Protein AF-X1I0I7-F1 (afdb_monomer)

Mean predicted aligned error: 10.51 Å

Radius of gyration: 26.44 Å; Cα contacts (8 Å, |Δi|>4): 156; chains: 1; bounding box: 72×53×66 Å

InterPro domains:
  IPR000109 Proton-dependent oligopeptide transporter family [PF00854] (203-259)
  IPR036259 MFS transporter superfamily [G3DSA:1.20.1250.20] (90-194)
  IPR036259 MFS transporter superfamily [G3DSA:1.20.1250.20] (195-265)

pLDDT: mean 86.12, std 11.62, range [42.59, 98.38]

Structure (mmCIF, N/CA/C/O backbone):
data_AF-X1I0I7-F1
#
_entry.id   AF-X1I0I7-F1
#
loop_
_atom_site.group_PDB
_atom_site.id
_atom_site.type_symbol
_atom_site.label_atom_id
_atom_site.label_alt_id
_atom_site.label_comp_id
_atom_site.label_asym_id
_atom_site.label_entity_id
_atom_site.label_seq_id
_atom_site.pdbx_PDB_ins_code
_atom_site.Cartn_x
_atom_site.Cartn_y
_atom_site.Cartn_z
_atom_site.occupancy
_atom_site.B_iso_or_equiv
_atom_site.auth_seq_id
_atom_site.auth_comp_id
_atom_site.auth_asym_id
_atom_site.auth_atom_id
_atom_site.pdbx_PDB_model_num
ATOM 1 N N . HIS A 1 1 ? 27.233 16.321 -5.219 1.00 72.19 1 HIS A N 1
ATOM 2 C CA . HIS A 1 1 ? 27.897 17.195 -4.235 1.00 72.19 1 HIS A CA 1
ATOM 3 C C . HIS A 1 1 ? 29.389 16.944 -4.274 1.00 72.19 1 HIS A C 1
ATOM 5 O O . HIS A 1 1 ? 29.950 17.442 -5.226 1.00 72.19 1 HIS A O 1
ATOM 11 N N . LYS A 1 2 ? 30.005 16.062 -3.471 1.00 77.06 2 LYS A N 1
ATOM 12 C CA . LYS A 1 2 ? 31.482 15.891 -3.436 1.00 77.06 2 LYS A CA 1
ATOM 13 C C . LYS A 1 2 ? 32.235 15.839 -4.785 1.00 77.06 2 LYS A C 1
ATOM 15 O O . LYS A 1 2 ? 33.345 16.343 -4.864 1.00 77.06 2 LYS A O 1
ATOM 20 N N . PHE A 1 3 ? 31.655 15.239 -5.833 1.00 77.69 3 PHE A N 1
ATOM 21 C CA . PHE A 1 3 ? 32.245 15.244 -7.186 1.00 77.69 3 PHE A CA 1
ATOM 22 C C . PHE A 1 3 ? 32.203 16.629 -7.842 1.00 77.69 3 PHE A C 1
ATOM 24 O O . PHE A 1 3 ? 33.223 17.121 -8.304 1.00 77.69 3 PHE A O 1
ATOM 31 N N . VAL A 1 4 ? 31.030 17.264 -7.821 1.00 76.06 4 VAL A N 1
ATOM 32 C CA . VAL A 1 4 ? 30.796 18.631 -8.319 1.00 76.06 4 VAL A CA 1
ATOM 33 C C . VAL A 1 4 ? 31.597 19.655 -7.507 1.00 76.06 4 VAL A C 1
ATOM 35 O O . VAL A 1 4 ? 32.124 20.610 -8.062 1.00 76.06 4 VAL A O 1
ATOM 38 N N . ASP A 1 5 ? 31.749 19.412 -6.206 1.00 79.56 5 ASP A N 1
ATOM 39 C CA . ASP A 1 5 ? 32.487 20.275 -5.281 1.00 79.56 5 ASP A CA 1
ATOM 40 C C . ASP A 1 5 ? 34.020 20.094 -5.403 1.00 79.56 5 ASP A C 1
ATOM 42 O O . ASP A 1 5 ? 34.783 20.777 -4.724 1.00 79.56 5 ASP A O 1
ATOM 46 N N . GLY A 1 6 ? 34.494 19.179 -6.264 1.00 75.06 6 GLY A N 1
ATOM 47 C CA . GLY A 1 6 ? 35.921 18.936 -6.512 1.00 75.06 6 GLY A CA 1
ATOM 48 C C . GLY A 1 6 ? 36.662 18.219 -5.375 1.00 75.06 6 GLY A C 1
ATOM 49 O O . GLY A 1 6 ? 37.888 18.155 -5.381 1.00 75.06 6 GLY A O 1
ATOM 50 N N . GLU A 1 7 ? 35.942 17.659 -4.402 1.00 77.19 7 GLU A N 1
ATOM 51 C CA . GLU A 1 7 ? 36.504 17.043 -3.192 1.00 77.19 7 GLU A CA 1
ATOM 52 C C . GLU A 1 7 ? 36.910 15.566 -3.377 1.00 77.19 7 GLU A C 1
ATOM 54 O O . GLU A 1 7 ? 37.359 14.917 -2.430 1.00 77.19 7 GLU A O 1
ATOM 59 N N . LEU A 1 8 ? 36.726 14.994 -4.572 1.00 72.94 8 LEU A N 1
ATOM 60 C CA . LEU A 1 8 ? 36.971 13.574 -4.842 1.00 72.94 8 LEU A CA 1
ATOM 61 C C . LEU A 1 8 ? 38.245 13.342 -5.656 1.00 72.94 8 LEU A C 1
ATOM 63 O O . LEU A 1 8 ? 38.400 13.858 -6.756 1.00 72.94 8 LEU A O 1
ATOM 67 N N . GLY A 1 9 ? 39.123 12.480 -5.132 1.00 65.44 9 GLY A N 1
ATOM 68 C CA . GLY A 1 9 ? 40.396 12.125 -5.768 1.00 65.44 9 GLY A CA 1
ATOM 69 C C . GLY A 1 9 ? 40.304 11.108 -6.914 1.00 65.44 9 GLY A C 1
ATOM 70 O O . GLY A 1 9 ? 41.270 10.963 -7.655 1.00 65.44 9 GLY A O 1
ATOM 71 N N . ASN A 1 10 ? 39.176 10.402 -7.084 1.00 73.19 10 ASN A N 1
ATOM 72 C CA . ASN A 1 10 ? 38.995 9.438 -8.174 1.00 73.19 10 ASN A CA 1
ATOM 73 C C . ASN A 1 10 ? 37.572 9.485 -8.761 1.00 73.19 10 ASN A C 1
ATOM 75 O O . ASN A 1 10 ? 36.627 8.955 -8.184 1.00 73.19 10 ASN A O 1
ATOM 79 N N . ALA A 1 11 ? 37.426 10.105 -9.934 1.00 73.75 11 ALA A N 1
ATOM 80 C CA . ALA A 1 11 ? 36.153 10.242 -10.648 1.00 73.75 11 ALA A CA 1
ATOM 81 C C . ALA A 1 11 ? 35.691 8.953 -11.358 1.00 73.75 11 ALA A C 1
ATOM 83 O O . ALA A 1 11 ? 34.513 8.816 -11.689 1.00 73.75 11 ALA A O 1
ATOM 84 N N . SER A 1 12 ? 36.604 8.006 -11.595 1.00 75.44 12 SER A N 1
ATOM 85 C CA . SER A 1 12 ? 36.329 6.819 -12.416 1.00 75.44 12 SER A CA 1
ATOM 86 C C . SER A 1 12 ? 35.341 5.840 -11.770 1.00 75.44 12 SER A C 1
ATOM 88 O O . SER A 1 12 ? 34.525 5.249 -12.473 1.00 75.44 12 SER A O 1
ATOM 90 N N . GLU A 1 13 ? 35.323 5.734 -10.437 1.00 75.88 13 GLU A N 1
ATOM 91 C CA . GLU A 1 13 ? 34.338 4.914 -9.712 1.00 75.88 13 GLU A CA 1
ATOM 92 C C . GLU A 1 13 ? 32.911 5.470 -9.842 1.00 75.88 13 GLU A C 1
ATOM 94 O O . GLU A 1 13 ? 31.942 4.718 -9.943 1.00 75.88 13 GLU A O 1
ATOM 99 N N . TYR A 1 14 ? 32.771 6.795 -9.897 1.00 78.81 14 TYR A N 1
ATOM 100 C CA . TYR A 1 14 ? 31.473 7.459 -10.027 1.00 78.81 14 TYR A CA 1
ATOM 101 C C . TYR A 1 14 ? 30.940 7.426 -11.456 1.00 78.81 14 TYR A C 1
ATOM 103 O O . TYR A 1 14 ? 29.723 7.401 -11.647 1.00 78.81 14 TYR A O 1
ATOM 111 N N . LEU A 1 15 ? 31.831 7.363 -12.448 1.00 84.56 15 LEU A N 1
ATOM 112 C CA . LEU A 1 15 ? 31.448 7.172 -13.841 1.00 84.56 15 LEU A CA 1
ATOM 113 C C . LEU A 1 15 ? 30.669 5.868 -14.029 1.00 84.56 15 LEU A C 1
ATOM 115 O O . LEU A 1 15 ? 29.610 5.887 -14.646 1.00 84.56 15 LEU A O 1
ATOM 119 N N . ALA A 1 16 ? 31.144 4.763 -13.448 1.00 82.69 16 ALA A N 1
ATOM 120 C CA . ALA A 1 16 ? 30.458 3.475 -13.541 1.00 82.69 16 ALA A CA 1
ATOM 121 C C . ALA A 1 16 ? 29.037 3.536 -12.945 1.00 82.69 16 ALA A C 1
ATOM 123 O O . ALA A 1 16 ? 28.091 2.995 -13.513 1.00 82.69 16 ALA A O 1
ATOM 124 N N . ILE A 1 17 ? 28.864 4.252 -11.827 1.00 83.25 17 ILE A N 1
ATOM 125 C CA . ILE A 1 17 ? 27.553 4.459 -11.193 1.00 83.25 17 ILE A CA 1
ATOM 126 C C . ILE A 1 17 ? 26.636 5.306 -12.085 1.00 83.25 17 ILE A C 1
ATOM 128 O O . ILE A 1 17 ? 25.458 4.984 -12.230 1.00 83.25 17 ILE A O 1
ATOM 132 N N . ALA A 1 18 ? 27.159 6.373 -12.692 1.00 85.38 18 ALA A N 1
ATOM 133 C CA . ALA A 1 18 ? 26.393 7.204 -13.616 1.00 85.38 18 ALA A CA 1
ATOM 134 C C . ALA A 1 18 ? 25.975 6.416 -14.866 1.00 85.38 18 ALA A C 1
ATOM 136 O O . ALA A 1 18 ? 24.813 6.464 -15.261 1.00 85.38 18 ALA A O 1
ATOM 137 N N . GLN A 1 19 ? 26.884 5.608 -15.414 1.00 87.12 19 GLN A N 1
ATOM 138 C CA . GLN A 1 19 ? 26.641 4.755 -16.578 1.00 87.12 19 GLN A CA 1
ATOM 139 C C . GLN A 1 19 ? 25.596 3.662 -16.331 1.00 87.12 19 GLN A C 1
ATOM 141 O O . GLN A 1 19 ? 24.920 3.235 -17.265 1.00 87.12 19 GLN A O 1
ATOM 146 N N . HIS A 1 20 ? 25.399 3.241 -15.077 1.00 83.25 20 HIS A N 1
ATOM 147 C CA . HIS A 1 20 ? 24.282 2.366 -14.715 1.00 83.25 20 HIS A CA 1
ATOM 148 C C . HIS A 1 20 ? 22.907 3.030 -14.875 1.00 83.25 20 HIS A C 1
ATOM 150 O O . HIS A 1 20 ? 21.925 2.322 -15.094 1.00 83.25 20 HIS A O 1
ATOM 156 N N . GLN A 1 21 ? 22.814 4.355 -14.738 1.00 82.25 21 GLN A N 1
ATOM 157 C CA . GLN A 1 21 ? 21.572 5.103 -14.955 1.00 82.25 21 GLN A CA 1
ATOM 158 C C . GLN A 1 21 ? 21.449 5.623 -16.387 1.00 82.25 21 GLN A C 1
ATOM 160 O O . GLN A 1 21 ? 20.358 5.584 -16.951 1.00 82.25 21 GLN A O 1
ATOM 165 N N . ASP A 1 22 ? 22.550 6.082 -16.972 1.00 84.38 22 ASP A N 1
ATOM 166 C CA . ASP A 1 22 ? 22.626 6.534 -18.356 1.00 84.38 22 ASP A CA 1
ATOM 167 C C . ASP A 1 22 ? 23.951 6.062 -18.982 1.00 84.38 22 ASP A C 1
ATOM 169 O O . ASP A 1 22 ? 24.998 6.674 -18.751 1.00 84.38 22 ASP A O 1
ATOM 173 N N . PRO A 1 23 ? 23.924 4.994 -19.803 1.00 87.19 23 PRO A N 1
ATOM 174 C CA . PRO A 1 23 ? 25.124 4.427 -20.417 1.00 87.19 23 PRO A CA 1
ATOM 175 C C . PRO A 1 23 ? 25.910 5.398 -21.307 1.00 87.19 23 PRO A C 1
ATOM 177 O O . PRO A 1 23 ? 27.059 5.114 -21.638 1.00 87.19 23 PRO A O 1
ATOM 180 N N . SER A 1 24 ? 25.311 6.522 -21.718 1.00 89.00 24 SER A N 1
ATOM 181 C CA . SER A 1 24 ? 25.964 7.526 -22.564 1.00 89.00 24 SER A CA 1
ATOM 182 C C . SER A 1 24 ? 26.895 8.475 -21.800 1.00 89.00 24 SER A C 1
ATOM 184 O O . SER A 1 24 ? 27.648 9.224 -22.425 1.00 89.00 24 SER A O 1
ATOM 186 N N . VAL A 1 25 ? 26.881 8.441 -20.462 1.00 89.38 25 VAL A N 1
ATOM 187 C CA . VAL A 1 25 ? 27.701 9.331 -19.632 1.00 89.38 25 VAL A CA 1
ATOM 188 C C . VAL A 1 25 ? 29.188 9.008 -19.795 1.00 89.38 25 VAL A C 1
ATOM 190 O O . VAL A 1 25 ? 29.619 7.861 -19.665 1.00 89.38 25 VAL A O 1
ATOM 193 N N . THR A 1 26 ? 29.990 10.041 -20.040 1.00 88.69 26 THR A N 1
ATOM 194 C CA . THR A 1 26 ? 31.455 9.992 -20.104 1.00 88.69 26 THR A CA 1
ATOM 195 C C . THR A 1 26 ? 32.064 10.775 -18.940 1.00 88.69 26 THR A C 1
ATOM 197 O O . THR A 1 26 ? 31.356 11.449 -18.194 1.00 88.69 26 THR A O 1
ATOM 200 N N . LEU A 1 27 ? 33.391 10.712 -18.769 1.00 84.44 27 LEU A N 1
ATOM 201 C CA . LEU A 1 27 ? 34.084 11.533 -17.763 1.00 84.44 27 LEU A CA 1
ATOM 202 C C . LEU A 1 27 ? 33.825 13.032 -17.967 1.00 84.44 27 LEU A C 1
ATOM 204 O O . LEU A 1 27 ? 33.642 13.752 -16.988 1.00 84.44 27 LEU A O 1
ATOM 208 N N . ASP A 1 28 ? 33.741 13.476 -19.222 1.00 85.62 28 ASP A N 1
ATOM 209 C CA . ASP A 1 28 ? 33.508 14.879 -19.570 1.00 85.62 28 ASP A CA 1
ATOM 210 C C . ASP A 1 28 ? 32.072 15.325 -19.255 1.00 85.62 28 ASP A C 1
ATOM 212 O O . ASP A 1 28 ? 31.843 16.464 -18.849 1.00 85.62 28 ASP A O 1
ATOM 216 N N . SER A 1 29 ? 31.092 14.424 -19.395 1.00 87.88 29 SER A N 1
ATOM 217 C CA . SER A 1 29 ? 29.682 14.718 -19.111 1.00 87.88 29 SER A CA 1
ATOM 218 C C . SER A 1 29 ? 29.254 14.373 -17.679 1.00 87.88 29 SER A C 1
ATOM 220 O O . SER A 1 29 ? 28.127 14.681 -17.284 1.00 87.88 29 SER A O 1
ATOM 222 N N . LEU A 1 30 ? 30.139 13.778 -16.870 1.00 85.88 30 LEU A N 1
ATOM 223 C CA . LEU A 1 30 ? 29.838 13.324 -15.509 1.00 85.88 30 LEU A CA 1
ATOM 224 C C . LEU A 1 30 ? 29.401 14.472 -14.589 1.00 85.88 30 LEU A C 1
ATOM 226 O O . LEU A 1 30 ? 28.548 14.274 -13.719 1.00 85.88 30 LEU A O 1
ATOM 230 N N . SER A 1 31 ? 29.945 15.680 -14.787 1.00 86.69 31 SER A N 1
ATOM 231 C CA . SER A 1 31 ? 29.553 16.863 -14.004 1.00 86.69 31 SER A CA 1
ATOM 232 C C . SER A 1 31 ? 28.118 17.272 -14.313 1.00 86.69 31 SER A C 1
ATOM 234 O O . SER A 1 31 ? 27.287 17.378 -13.411 1.00 86.69 31 SER A O 1
ATOM 236 N N . GLN A 1 32 ? 27.7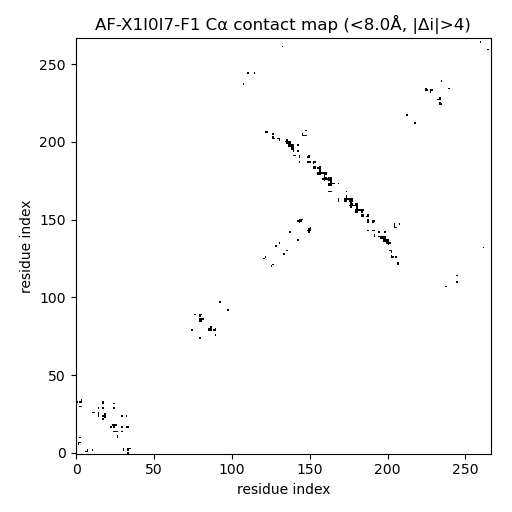89 17.368 -15.603 1.00 88.00 32 GLN A N 1
ATOM 237 C CA . GLN A 1 32 ? 26.445 17.702 -16.065 1.00 88.00 32 GLN A CA 1
ATOM 238 C C . GLN A 1 32 ? 25.413 16.652 -15.630 1.00 88.00 32 GLN A C 1
ATOM 240 O O . GLN A 1 32 ? 24.326 17.003 -15.168 1.00 88.00 32 GLN A O 1
ATOM 245 N N . PHE A 1 33 ? 25.758 15.364 -15.726 1.00 89.50 33 PHE A N 1
ATOM 246 C CA . PHE A 1 33 ? 24.926 14.282 -15.206 1.00 89.50 33 PHE A CA 1
ATOM 247 C C . PHE A 1 33 ? 24.688 14.437 -13.700 1.00 89.50 33 PHE A C 1
ATOM 249 O O . PHE A 1 33 ? 23.548 14.371 -13.246 1.00 89.50 33 PHE A O 1
ATOM 256 N N . SER A 1 34 ? 25.747 14.692 -12.925 1.00 87.62 34 SER A N 1
ATOM 257 C CA . SER A 1 34 ? 25.663 14.828 -11.468 1.00 87.62 34 SER A CA 1
ATOM 258 C C . SER A 1 34 ? 24.762 15.989 -11.047 1.00 87.62 34 SER A C 1
ATOM 260 O O . SER A 1 34 ? 23.944 15.834 -10.140 1.00 87.62 34 SER A O 1
ATOM 262 N N . GLU A 1 35 ? 24.875 17.140 -11.711 1.00 89.06 35 GLU A N 1
ATOM 263 C CA . GLU A 1 35 ? 24.005 18.295 -11.474 1.00 89.06 35 GLU A CA 1
ATOM 264 C C . GLU A 1 35 ? 22.553 18.002 -11.859 1.00 89.06 35 GLU A C 1
ATOM 266 O O . GLU A 1 35 ? 21.642 18.252 -11.069 1.00 89.06 35 GLU A O 1
ATOM 271 N N . SER A 1 36 ? 22.325 17.422 -13.041 1.00 88.62 36 SER A N 1
ATOM 272 C CA . SER A 1 36 ? 20.988 17.039 -13.511 1.00 88.62 36 SER A CA 1
ATOM 273 C C . SER A 1 36 ? 20.314 16.045 -12.563 1.00 88.62 36 SER A C 1
ATOM 275 O O . SER A 1 36 ? 19.152 16.224 -12.184 1.00 88.62 36 SER A O 1
ATOM 277 N N . TYR A 1 37 ? 21.057 15.034 -12.111 1.00 86.56 37 TYR A N 1
ATOM 278 C CA . TYR A 1 37 ? 20.584 14.027 -11.170 1.00 86.56 37 TYR A CA 1
ATOM 279 C C . TYR A 1 37 ? 20.193 14.647 -9.825 1.00 86.56 37 TYR A C 1
ATOM 281 O O . TYR A 1 37 ? 19.085 14.422 -9.336 1.00 86.56 37 TYR A O 1
ATOM 289 N N . VAL A 1 38 ? 21.069 15.475 -9.242 1.00 86.44 38 VAL A N 1
ATOM 290 C CA . VAL A 1 38 ? 20.798 16.170 -7.973 1.00 86.44 38 VAL A CA 1
ATOM 291 C C . VAL A 1 38 ? 19.589 17.095 -8.101 1.00 86.44 38 VAL A C 1
ATOM 293 O O . VAL A 1 38 ? 18.723 17.089 -7.226 1.00 86.44 38 VAL A O 1
ATOM 296 N N . ASN A 1 39 ? 19.489 17.852 -9.195 1.00 89.44 39 ASN A N 1
ATOM 297 C CA . ASN A 1 39 ? 18.369 18.757 -9.435 1.00 89.44 39 ASN A CA 1
ATOM 298 C C . ASN A 1 39 ? 17.048 17.998 -9.600 1.00 89.44 39 ASN A C 1
ATOM 300 O O . ASN A 1 39 ? 16.052 18.373 -8.983 1.00 89.44 39 ASN A O 1
ATOM 304 N N . SER A 1 40 ? 17.041 16.905 -10.363 1.00 87.31 40 SER A N 1
ATOM 305 C CA . SER A 1 40 ? 15.856 16.058 -10.562 1.00 87.31 40 SER A CA 1
ATOM 306 C C . SER A 1 40 ? 15.402 15.402 -9.255 1.00 87.31 40 SER A C 1
ATOM 308 O O . SER A 1 40 ? 14.207 15.369 -8.937 1.00 87.31 40 SER A O 1
ATOM 310 N N . LEU A 1 41 ? 16.358 14.927 -8.451 1.00 85.56 41 LEU A N 1
ATOM 311 C CA . LEU A 1 41 ? 16.089 14.370 -7.130 1.00 85.56 41 LEU A CA 1
ATOM 312 C C . LEU A 1 41 ? 15.507 15.440 -6.195 1.00 85.56 41 LEU A C 1
ATOM 314 O O . LEU A 1 41 ? 14.469 15.215 -5.577 1.00 85.56 41 LEU A O 1
ATOM 318 N N . SER A 1 42 ? 16.128 16.619 -6.137 1.00 88.75 42 SER A N 1
ATOM 319 C CA . SER A 1 42 ? 15.676 17.758 -5.328 1.00 88.75 42 SER A CA 1
ATOM 320 C C . SER A 1 42 ? 14.268 18.220 -5.716 1.00 88.75 42 SER A C 1
ATOM 322 O O . SER A 1 42 ? 13.401 18.352 -4.853 1.00 88.75 42 SER A O 1
ATOM 324 N N . GLN A 1 43 ? 13.985 18.357 -7.016 1.00 89.31 43 GLN A N 1
ATOM 325 C CA . GLN A 1 43 ? 12.640 18.667 -7.510 1.00 89.31 43 GLN A CA 1
ATOM 326 C C . GLN A 1 43 ? 11.613 17.625 -7.063 1.00 89.31 43 GLN A C 1
ATOM 328 O O . GLN A 1 43 ? 10.533 17.992 -6.604 1.00 89.31 43 GLN A O 1
ATOM 333 N N . SER A 1 44 ? 11.952 16.336 -7.131 1.00 84.44 44 SER A N 1
ATOM 334 C CA . SER A 1 44 ? 11.067 15.259 -6.671 1.00 84.44 44 SER A CA 1
ATOM 335 C C . SER A 1 44 ? 10.737 15.389 -5.178 1.00 84.44 44 SER A C 1
ATOM 337 O O . SER A 1 44 ? 9.570 15.276 -4.793 1.00 84.44 44 SER A O 1
ATOM 339 N N . TYR A 1 45 ? 11.730 15.710 -4.338 1.00 86.12 45 TYR A N 1
ATOM 340 C CA . TYR A 1 45 ? 11.501 16.018 -2.921 1.00 86.12 45 TYR A CA 1
ATOM 341 C C . TYR A 1 45 ? 10.628 17.263 -2.737 1.00 86.12 45 TYR A C 1
ATOM 343 O O . TYR A 1 45 ? 9.694 17.231 -1.935 1.00 86.12 45 TYR A O 1
ATOM 351 N N . HIS A 1 46 ? 10.872 18.339 -3.489 1.00 90.38 46 HIS A N 1
ATOM 352 C CA . HIS A 1 46 ? 10.059 19.555 -3.426 1.00 90.38 46 HIS A CA 1
ATOM 353 C C . HIS A 1 46 ? 8.594 19.292 -3.782 1.00 90.38 46 HIS A C 1
ATOM 355 O O . HIS A 1 46 ? 7.710 19.778 -3.078 1.00 90.38 46 HIS A O 1
ATOM 361 N N . TYR A 1 47 ? 8.314 18.489 -4.813 1.00 90.56 47 TYR A N 1
ATOM 362 C CA . TYR A 1 47 ? 6.945 18.082 -5.136 1.00 90.56 47 TYR A CA 1
ATOM 363 C C . TYR A 1 47 ? 6.317 17.264 -4.006 1.00 90.56 47 TYR A C 1
ATOM 365 O O . TYR A 1 47 ? 5.187 17.549 -3.607 1.00 90.56 47 TYR A O 1
ATOM 373 N N . GLY A 1 48 ? 7.056 16.302 -3.441 1.00 85.56 48 GLY A N 1
ATOM 374 C CA . GLY A 1 48 ? 6.598 15.510 -2.298 1.00 85.56 48 GLY A CA 1
ATOM 375 C C . GLY A 1 48 ? 6.222 16.378 -1.091 1.00 85.56 48 GLY A C 1
ATOM 376 O O . GLY A 1 48 ? 5.116 16.262 -0.559 1.00 85.56 48 GLY A O 1
ATOM 377 N N . PHE A 1 49 ? 7.099 17.306 -0.698 1.00 91.44 49 PHE A N 1
ATOM 378 C CA . PHE A 1 49 ? 6.829 18.252 0.388 1.00 91.44 49 PHE A CA 1
ATOM 379 C C . PHE A 1 49 ? 5.712 19.242 0.046 1.00 91.44 49 PHE A C 1
ATOM 381 O O . PHE A 1 49 ? 4.891 19.552 0.906 1.00 91.44 49 PHE A O 1
ATOM 388 N N . GLY A 1 50 ? 5.631 19.705 -1.201 1.00 94.19 50 GLY A N 1
ATOM 389 C CA . GLY A 1 50 ? 4.570 20.596 -1.666 1.00 94.19 50 GLY A CA 1
ATOM 390 C C . GLY A 1 50 ? 3.187 19.964 -1.517 1.00 94.19 50 GLY A C 1
ATOM 391 O O . GLY A 1 50 ? 2.286 20.577 -0.941 1.00 94.19 50 GLY A O 1
ATOM 392 N N . VAL A 1 51 ? 3.034 18.706 -1.942 1.00 93.25 51 VAL A N 1
ATOM 393 C CA . VAL A 1 51 ? 1.795 17.938 -1.745 1.00 93.25 51 VAL A CA 1
ATOM 394 C C . VAL A 1 51 ? 1.483 17.776 -0.255 1.00 93.25 51 VAL A C 1
ATOM 396 O O . VAL A 1 51 ? 0.336 17.979 0.148 1.00 93.25 51 VAL A O 1
ATOM 399 N N . ALA A 1 52 ? 2.484 17.487 0.581 1.00 89.38 52 ALA A N 1
ATOM 400 C CA . ALA A 1 52 ? 2.296 17.386 2.028 1.00 89.38 52 ALA A CA 1
ATOM 401 C C . ALA A 1 52 ? 1.804 18.711 2.644 1.00 89.38 52 ALA A C 1
ATOM 403 O O . ALA A 1 52 ? 0.817 18.715 3.381 1.00 89.38 52 ALA A O 1
ATOM 404 N N . CYS A 1 53 ? 2.408 19.847 2.292 1.00 94.19 53 CYS A N 1
ATOM 405 C CA . CYS A 1 53 ? 1.977 21.168 2.753 1.00 94.19 53 CYS A CA 1
ATOM 406 C C . CYS A 1 53 ? 0.538 21.489 2.328 1.00 94.19 53 CYS A C 1
ATOM 408 O O . CYS A 1 53 ? -0.270 21.909 3.158 1.00 94.19 53 CYS A O 1
ATOM 410 N N . ILE A 1 54 ? 0.186 21.234 1.063 1.00 95.94 54 ILE A N 1
ATOM 411 C CA . ILE A 1 54 ? -1.186 21.411 0.567 1.00 95.94 54 ILE A CA 1
ATOM 412 C C . ILE A 1 54 ? -2.153 20.515 1.349 1.00 95.94 54 ILE A C 1
ATOM 414 O O . ILE A 1 54 ? -3.222 20.973 1.749 1.00 95.94 54 ILE A O 1
ATOM 418 N N . SER A 1 55 ? -1.772 19.266 1.630 1.00 92.12 55 SER A N 1
ATOM 419 C CA . SER A 1 55 ? -2.606 18.341 2.403 1.00 92.12 55 SER A CA 1
ATOM 420 C C . SER A 1 55 ? -2.830 18.807 3.848 1.00 92.12 55 SER A C 1
ATOM 422 O O . SER A 1 55 ? -3.941 18.675 4.360 1.00 92.12 55 SER A O 1
ATOM 424 N N . LEU A 1 56 ? -1.829 19.430 4.484 1.00 94.12 56 LEU A N 1
ATOM 425 C CA . LEU A 1 56 ? -1.956 20.009 5.824 1.00 94.12 56 LEU A CA 1
ATOM 426 C C . LEU A 1 56 ? -2.905 21.209 5.829 1.00 94.12 56 LEU A C 1
ATOM 428 O O . LEU A 1 56 ? -3.774 21.299 6.696 1.00 94.12 56 LEU A O 1
ATOM 432 N N . ILE A 1 57 ? -2.787 22.098 4.839 1.00 95.94 57 ILE A N 1
ATOM 433 C CA . ILE A 1 57 ? -3.700 23.237 4.678 1.00 95.94 57 ILE A CA 1
ATOM 434 C C . ILE A 1 57 ? -5.126 22.731 4.446 1.00 95.94 57 ILE A C 1
ATOM 436 O O . ILE A 1 57 ? -6.048 23.167 5.132 1.00 95.94 57 ILE A O 1
ATOM 440 N N . ALA A 1 58 ? -5.312 21.772 3.538 1.00 95.88 58 ALA A N 1
ATOM 441 C CA . ALA A 1 58 ? -6.612 21.165 3.277 1.00 95.88 58 ALA A CA 1
ATOM 442 C C . ALA A 1 58 ? -7.197 20.513 4.540 1.00 95.88 58 ALA A C 1
ATOM 444 O O . ALA A 1 58 ? -8.360 20.746 4.868 1.00 95.88 58 ALA A O 1
ATOM 445 N N . SER A 1 59 ? -6.387 19.768 5.299 1.00 91.25 59 SER A N 1
ATOM 446 C CA . SER A 1 59 ? -6.792 19.183 6.581 1.00 91.25 59 SER A CA 1
ATOM 447 C C . SER A 1 59 ? -7.228 20.252 7.584 1.00 91.25 59 SER A C 1
ATOM 449 O O . SER A 1 59 ? -8.231 20.068 8.273 1.00 91.25 59 SER A O 1
ATOM 451 N N . MET A 1 60 ? -6.518 21.381 7.660 1.00 91.44 60 MET A N 1
ATOM 452 C CA . MET A 1 60 ? -6.863 22.484 8.561 1.00 91.44 60 MET A CA 1
ATOM 453 C C . MET A 1 60 ? -8.161 23.184 8.147 1.00 91.44 60 MET A C 1
ATOM 455 O O . MET A 1 60 ? -8.994 23.500 8.995 1.00 91.44 60 MET A O 1
ATOM 459 N N . LEU A 1 61 ? -8.370 23.380 6.842 1.00 94.50 61 LEU A N 1
ATOM 460 C CA . LEU A 1 61 ? -9.608 23.942 6.301 1.00 94.50 61 LEU A CA 1
ATOM 461 C C . LEU A 1 61 ? -10.804 23.025 6.569 1.00 94.50 61 LEU A C 1
ATOM 463 O O . LEU A 1 61 ? -11.860 23.510 6.974 1.00 94.50 61 LEU A O 1
ATOM 467 N N . ILE A 1 62 ? -10.638 21.709 6.402 1.00 91.81 62 ILE A N 1
ATOM 468 C CA . ILE A 1 62 ? -11.663 20.719 6.757 1.00 91.81 62 ILE A CA 1
ATOM 469 C C . ILE A 1 62 ? -11.943 20.781 8.257 1.00 91.81 62 ILE A C 1
ATOM 471 O O . ILE A 1 62 ? -13.102 20.862 8.651 1.00 91.81 62 ILE A O 1
ATOM 475 N N . PHE A 1 63 ? -10.905 20.795 9.096 1.00 86.81 63 PHE A N 1
ATOM 476 C CA . PHE A 1 63 ? -11.065 20.918 10.541 1.00 86.81 63 PHE A CA 1
ATOM 477 C C . PHE A 1 63 ? -11.913 22.158 10.870 1.00 86.81 63 PHE A C 1
ATOM 479 O O . PHE A 1 63 ? -13.049 22.030 11.323 1.00 86.81 63 PHE A O 1
ATOM 486 N N . TRP A 1 64 ? -11.461 23.360 10.512 1.00 87.81 64 TRP A N 1
ATOM 487 C CA . TRP A 1 64 ? -12.202 24.592 10.796 1.00 87.81 64 TRP A CA 1
ATOM 488 C C . TRP A 1 64 ? -13.605 24.641 10.182 1.00 87.81 64 TRP A C 1
ATOM 490 O O . TRP A 1 64 ? -14.539 25.075 10.860 1.00 87.81 64 TRP A O 1
ATOM 500 N N . GLY A 1 65 ? -13.785 24.162 8.950 1.00 92.44 65 GLY A N 1
ATOM 501 C CA . GLY A 1 65 ? -15.086 24.125 8.279 1.00 92.44 65 GLY A CA 1
ATOM 502 C C . GLY A 1 65 ? -16.101 23.220 8.983 1.00 92.44 65 GLY A C 1
ATOM 503 O O . GLY A 1 65 ? -17.288 23.541 9.043 1.00 92.44 65 GLY A O 1
ATOM 504 N N . PHE A 1 66 ? -15.640 22.125 9.592 1.00 90.81 66 PHE A N 1
ATOM 505 C CA . PHE A 1 66 ? -16.490 21.169 10.303 1.00 90.81 66 PHE A CA 1
ATOM 506 C C . PHE A 1 66 ? -16.557 21.410 11.815 1.00 90.81 66 PHE A C 1
ATOM 508 O O . PHE A 1 66 ? -17.196 20.633 12.529 1.00 90.81 66 PHE A O 1
ATOM 515 N N . ARG A 1 67 ? -15.999 22.521 12.318 1.00 83.62 67 ARG A N 1
ATOM 516 C CA . ARG A 1 67 ? -15.966 22.858 13.753 1.00 83.62 67 ARG A CA 1
ATOM 517 C C . ARG A 1 67 ? -17.320 22.786 14.445 1.00 83.62 67 ARG A C 1
ATOM 519 O O . ARG A 1 67 ? -17.396 22.379 15.601 1.00 83.62 67 ARG A O 1
ATOM 526 N N . LYS A 1 68 ? -18.406 23.114 13.741 1.00 84.00 68 LYS A N 1
ATOM 527 C CA . LYS A 1 68 ? -19.776 23.011 14.269 1.00 84.00 68 LYS A CA 1
ATOM 528 C C . LYS A 1 68 ? -20.119 21.601 14.779 1.00 84.00 68 LYS A C 1
ATOM 530 O O . LYS A 1 68 ? -20.855 21.493 15.753 1.00 84.00 68 LYS A O 1
ATOM 535 N N . TYR A 1 69 ? -19.584 20.551 14.157 1.00 82.88 69 TYR A N 1
ATOM 536 C CA . TYR A 1 69 ? -19.917 19.158 14.471 1.00 82.88 69 TYR A CA 1
ATOM 537 C C . TYR A 1 69 ? -19.118 18.573 15.640 1.00 82.88 69 TYR A C 1
ATOM 539 O O . TYR A 1 69 ? -19.577 17.614 16.251 1.00 82.88 69 TYR A O 1
ATOM 547 N N . TYR A 1 70 ? -17.953 19.138 15.975 1.00 77.06 70 TYR A N 1
ATOM 548 C CA . TYR A 1 70 ? -17.075 18.597 17.023 1.00 77.06 70 TYR A CA 1
ATOM 549 C C . TYR A 1 70 ? -16.745 19.591 18.146 1.00 77.06 70 TYR A C 1
ATOM 551 O O . TYR A 1 70 ? -16.010 19.246 19.066 1.00 77.06 70 TYR A O 1
ATOM 559 N N . LYS A 1 71 ? -17.328 20.799 18.139 1.00 72.38 71 LYS A N 1
ATOM 560 C CA . LYS A 1 71 ? -17.125 21.834 19.174 1.00 72.38 71 LYS A CA 1
ATOM 561 C C . LYS A 1 71 ? -17.321 21.322 20.611 1.00 72.38 71 LYS A C 1
ATOM 563 O O . LYS A 1 71 ? -16.665 21.809 21.519 1.00 72.38 71 LYS A O 1
ATOM 568 N N . GLN A 1 72 ? -18.206 20.344 20.814 1.00 68.56 72 GLN A N 1
ATOM 569 C CA . GLN A 1 72 ? -18.466 19.727 22.123 1.00 68.56 72 GLN A CA 1
ATOM 570 C C . GLN A 1 72 ? -17.352 18.766 22.585 1.00 68.56 72 GLN A C 1
ATOM 572 O O . GLN A 1 72 ? -17.207 18.533 23.779 1.00 68.56 72 GLN A O 1
ATOM 577 N N . ALA A 1 73 ? -16.555 18.220 21.663 1.00 63.59 73 ALA A N 1
ATOM 578 C CA . ALA A 1 73 ? -15.425 17.339 21.963 1.00 63.59 73 ALA A CA 1
ATOM 579 C C . ALA A 1 73 ? -14.096 18.101 22.144 1.00 63.59 73 ALA A C 1
ATOM 581 O O . ALA A 1 73 ? -13.134 17.534 22.651 1.00 63.59 73 ALA A O 1
ATOM 582 N N . ASP A 1 74 ? -14.054 19.381 21.757 1.00 62.59 74 ASP A N 1
ATOM 583 C CA . ASP A 1 74 ? -12.861 20.247 21.745 1.00 62.59 74 ASP A CA 1
ATOM 584 C C . ASP A 1 74 ? -12.529 20.860 23.127 1.00 62.59 74 ASP A C 1
ATOM 586 O O . ASP A 1 74 ? -11.591 21.641 23.273 1.00 62.59 74 ASP A O 1
ATOM 590 N N . PHE A 1 75 ? -13.301 20.529 24.170 1.00 63.12 75 PHE A N 1
ATOM 591 C CA . PHE A 1 75 ? -13.031 20.987 25.535 1.00 63.12 75 PHE A CA 1
ATOM 592 C C . PHE A 1 75 ? -11.925 20.153 26.191 1.00 63.12 75 PHE A C 1
ATOM 594 O O . PHE A 1 75 ? -12.056 18.938 26.360 1.00 63.12 75 PHE A O 1
ATOM 601 N N . SER A 1 76 ? -10.857 20.817 26.636 1.00 60.75 76 SER A N 1
ATOM 602 C CA . SER A 1 76 ? -9.788 20.189 27.422 1.00 60.75 76 SER A CA 1
ATOM 603 C C . SER A 1 76 ? -10.294 19.752 28.804 1.00 60.75 76 SER A C 1
ATOM 605 O O . SER A 1 76 ? -11.122 20.433 29.408 1.00 60.75 76 SER A O 1
ATOM 607 N N . GLU A 1 77 ? -9.740 18.676 29.369 1.00 57.53 77 GLU A N 1
ATOM 608 C CA . GLU A 1 77 ? -10.059 18.204 30.731 1.00 57.53 77 GLU A CA 1
ATOM 609 C C . GLU A 1 77 ? -9.895 19.301 31.803 1.00 57.53 77 GLU A C 1
ATOM 611 O O . GLU A 1 77 ? -10.661 19.358 32.762 1.00 57.53 77 GLU A O 1
ATOM 616 N N . LYS A 1 78 ? -8.970 20.254 31.606 1.00 57.50 78 LYS A N 1
ATOM 617 C CA . LYS A 1 78 ? -8.827 21.434 32.482 1.00 57.50 78 LYS A CA 1
ATOM 618 C C . LYS A 1 78 ? -10.008 22.409 32.389 1.00 57.50 78 LYS A C 1
ATOM 620 O O . LYS A 1 78 ? -10.363 23.023 33.387 1.00 57.50 78 LYS A O 1
ATOM 625 N N . GLN A 1 79 ? -10.615 22.552 31.213 1.00 60.84 79 GLN A N 1
ATOM 626 C CA . GLN A 1 79 ? -11.791 23.405 30.995 1.00 60.84 79 GLN A CA 1
ATOM 627 C C . GLN A 1 79 ? -13.076 22.730 31.503 1.00 60.84 79 GLN A C 1
ATOM 629 O O . GLN A 1 79 ? -13.946 23.405 32.054 1.00 60.84 79 GLN A O 1
ATOM 634 N N . LYS A 1 80 ? -13.161 21.396 31.410 1.00 56.19 80 LYS A N 1
ATOM 635 C CA . LYS A 1 80 ? -14.229 20.599 32.040 1.00 56.19 80 LYS A CA 1
ATOM 636 C C . LYS A 1 80 ? -14.152 20.637 33.570 1.00 56.19 80 LYS A C 1
ATOM 638 O O . LYS A 1 80 ? -15.170 20.783 34.229 1.00 56.19 80 LYS A O 1
ATOM 643 N N . ALA A 1 81 ? -12.947 20.600 34.142 1.00 53.44 81 ALA A N 1
ATOM 644 C CA . ALA A 1 81 ? -12.745 20.713 35.589 1.00 53.44 81 ALA A CA 1
ATOM 645 C C . ALA A 1 81 ? -13.034 22.122 36.154 1.00 53.44 81 ALA A C 1
ATOM 647 O O . ALA A 1 81 ? -13.332 22.258 37.340 1.00 53.44 81 ALA A O 1
ATOM 648 N N . ALA A 1 82 ? -12.939 23.166 35.322 1.00 56.69 82 ALA A N 1
ATOM 649 C CA . ALA A 1 82 ? -13.184 24.559 35.707 1.00 56.69 82 ALA A CA 1
ATOM 650 C C . ALA A 1 82 ? -14.661 24.991 35.601 1.00 56.69 82 ALA A C 1
ATOM 652 O O . ALA A 1 82 ? -15.026 26.028 36.149 1.00 56.69 82 ALA A O 1
ATOM 653 N N . SER A 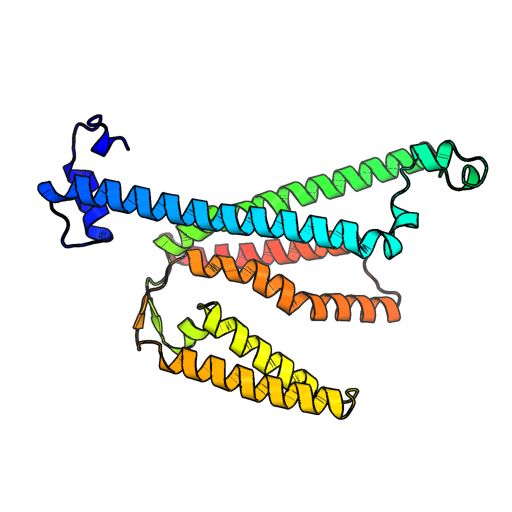1 83 ? -15.511 24.219 34.915 1.00 54.59 83 SER A N 1
ATOM 654 C CA . SER A 1 83 ? -16.948 24.493 34.771 1.00 54.59 83 SER A CA 1
ATOM 655 C C . SER A 1 83 ? -17.749 23.750 35.844 1.00 54.59 83 SER A C 1
ATOM 657 O O . SER A 1 83 ? -17.572 22.550 36.036 1.00 54.59 83 SER A O 1
ATOM 659 N N . GLU A 1 84 ? -18.642 24.444 36.561 1.00 54.56 84 GLU A N 1
ATOM 660 C CA . GLU A 1 84 ? -19.458 23.824 37.624 1.00 54.56 84 GLU A CA 1
ATOM 661 C C . GLU A 1 84 ? -20.399 22.726 37.104 1.00 54.56 84 GLU A C 1
ATOM 663 O O . GLU A 1 84 ? -20.667 21.768 37.818 1.00 54.56 84 GLU A O 1
ATOM 668 N N . GLU A 1 85 ? -20.805 22.811 35.836 1.00 51.88 85 GLU A N 1
ATOM 669 C CA . GLU A 1 85 ? -21.692 21.864 35.141 1.00 51.88 85 GLU A CA 1
ATOM 670 C C . GLU A 1 85 ? -21.020 20.536 34.731 1.00 51.88 85 GLU A C 1
ATOM 672 O O . GLU A 1 85 ? -21.702 19.580 34.356 1.00 51.88 85 GLU A O 1
ATOM 677 N N . HIS A 1 86 ? -19.683 20.455 34.751 1.00 49.00 86 HIS A N 1
ATOM 678 C CA . HIS A 1 86 ? -18.925 19.304 34.228 1.00 49.00 86 HIS A CA 1
ATOM 679 C C . HIS A 1 86 ? -17.926 18.703 35.230 1.00 49.00 86 HIS A C 1
ATOM 681 O O . HIS A 1 86 ? -17.217 17.749 34.896 1.00 49.00 86 HIS A O 1
ATOM 687 N N . LYS A 1 87 ? -17.911 19.189 36.481 1.00 50.53 87 LYS A N 1
ATOM 688 C CA . LYS A 1 87 ? -17.083 18.648 37.578 1.00 50.53 87 LYS A CA 1
ATOM 689 C C . LYS A 1 87 ? -17.333 17.156 37.840 1.00 50.53 87 LYS A C 1
ATOM 691 O O . LYS A 1 87 ? -16.385 16.435 38.143 1.00 50.53 87 LYS A O 1
ATOM 696 N N . ASP A 1 88 ? -18.562 16.679 37.646 1.00 51.91 88 ASP A N 1
ATOM 697 C CA . ASP A 1 88 ? -18.945 15.273 37.858 1.00 51.91 88 ASP A CA 1
ATOM 698 C C . ASP A 1 88 ? -18.361 14.304 36.814 1.00 51.91 88 ASP A C 1
ATOM 700 O O . ASP A 1 88 ? -18.376 13.089 37.004 1.00 51.91 88 ASP A O 1
ATOM 704 N N . GLN A 1 89 ? -17.798 14.823 35.717 1.00 53.56 89 GLN A N 1
ATOM 705 C CA . GLN A 1 89 ? -17.140 14.022 34.679 1.00 53.56 89 GLN A CA 1
ATOM 706 C C . GLN A 1 89 ? -15.644 13.806 34.947 1.00 53.56 89 GLN A C 1
ATOM 708 O O . GLN A 1 89 ? -14.986 13.072 34.206 1.00 53.56 89 GLN A O 1
ATOM 713 N N . VAL A 1 90 ? -15.086 14.408 36.006 1.00 49.91 90 VAL A N 1
ATOM 714 C CA . VAL A 1 90 ? -13.685 14.203 36.386 1.00 49.91 90 VAL A CA 1
ATOM 715 C C . VAL A 1 90 ? -13.544 12.821 37.021 1.00 49.91 90 VAL A C 1
ATOM 717 O O . VAL A 1 90 ? -13.754 12.628 38.219 1.00 49.91 90 VAL A O 1
ATOM 720 N N . ILE A 1 91 ? -13.164 11.841 36.201 1.00 59.88 91 ILE A N 1
ATOM 721 C CA . ILE A 1 91 ? -12.878 10.470 36.633 1.00 59.88 91 ILE A CA 1
ATOM 722 C C . ILE A 1 91 ? -11.667 10.499 37.579 1.00 59.88 91 ILE A C 1
ATOM 724 O O . ILE A 1 91 ? -10.515 10.469 37.143 1.00 59.88 91 ILE A O 1
ATOM 728 N N . LYS A 1 92 ? -11.911 10.542 38.893 1.00 64.19 92 LYS A N 1
ATOM 729 C CA . LYS A 1 92 ? -10.868 10.334 39.905 1.00 64.19 92 LYS A CA 1
ATOM 730 C C . LYS A 1 92 ? -10.501 8.852 39.926 1.00 64.19 92 LYS A C 1
ATOM 732 O O . LYS A 1 92 ? -11.247 8.019 40.430 1.00 64.19 92 LYS A O 1
ATOM 737 N N . LEU A 1 93 ? -9.358 8.525 39.334 1.00 67.56 93 LEU A N 1
ATOM 738 C CA . LEU A 1 93 ? -8.830 7.164 39.315 1.00 67.56 93 LEU A CA 1
ATOM 739 C C . LEU A 1 93 ? -8.294 6.795 40.692 1.00 67.56 93 LEU A C 1
ATOM 741 O O . LEU A 1 93 ? -7.523 7.546 41.289 1.00 67.56 93 LEU A O 1
ATOM 745 N N . THR A 1 94 ? -8.653 5.609 41.171 1.00 82.00 94 THR A N 1
ATOM 746 C CA . THR A 1 94 ? -8.003 5.042 42.357 1.00 82.00 94 THR A CA 1
ATOM 747 C C . THR A 1 94 ? -6.517 4.751 42.064 1.00 82.00 94 THR A C 1
ATOM 749 O O . THR A 1 94 ? -6.139 4.534 40.902 1.00 82.00 94 THR A O 1
ATOM 752 N N . PRO A 1 95 ? -5.637 4.723 43.084 1.00 81.12 95 PRO A N 1
ATOM 753 C CA . PRO A 1 95 ? -4.218 4.402 42.897 1.00 81.12 95 PRO A CA 1
ATOM 754 C C . PRO A 1 95 ? -3.984 3.051 42.198 1.00 81.12 95 PRO A C 1
ATOM 756 O O . PRO A 1 95 ? -3.102 2.930 41.346 1.00 81.12 95 PRO A O 1
ATOM 759 N N . GLU A 1 96 ? -4.822 2.050 42.483 1.00 83.31 96 GLU A N 1
ATOM 760 C CA . GLU A 1 96 ? -4.759 0.732 41.841 1.00 83.31 96 GLU A CA 1
ATOM 761 C C . GLU A 1 96 ? -5.122 0.781 40.353 1.00 83.31 96 GLU A C 1
ATOM 763 O O . GLU A 1 96 ? -4.394 0.233 39.523 1.00 83.31 96 GLU A O 1
ATOM 768 N N . GLN A 1 97 ? -6.196 1.490 39.987 1.00 80.56 97 GLN A N 1
ATO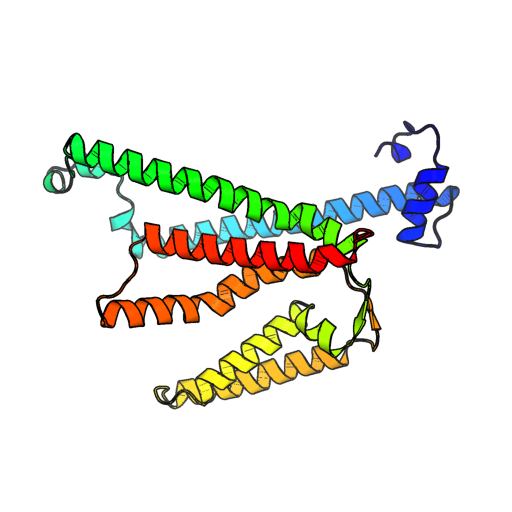M 769 C CA . GLN A 1 97 ? -6.574 1.685 38.583 1.00 80.56 97 GLN A CA 1
ATOM 770 C C . GLN A 1 97 ? -5.487 2.433 37.806 1.00 80.56 97 GLN A C 1
ATOM 772 O O . GLN A 1 97 ? -5.216 2.108 36.650 1.00 80.56 97 GLN A O 1
ATOM 777 N N . THR A 1 98 ? -4.829 3.405 38.442 1.00 82.62 98 THR A N 1
ATOM 778 C CA . THR A 1 98 ? -3.687 4.115 37.853 1.00 82.62 98 THR A CA 1
ATOM 779 C C . THR A 1 98 ? -2.529 3.155 37.580 1.00 82.62 98 THR A C 1
ATOM 781 O O . THR A 1 98 ? -2.018 3.118 36.461 1.00 82.62 98 THR A O 1
ATOM 784 N N . LYS A 1 99 ? -2.166 2.305 38.550 1.00 85.62 99 LYS A N 1
ATOM 785 C CA . LYS A 1 99 ? -1.114 1.289 38.382 1.00 85.62 99 LYS A CA 1
ATOM 786 C C . LYS A 1 99 ? -1.440 0.298 37.260 1.00 85.62 99 LYS A C 1
ATOM 788 O O . LYS A 1 99 ? -0.582 0.024 36.426 1.00 85.62 99 LYS A O 1
ATOM 793 N N . GLN A 1 100 ? -2.674 -0.204 37.192 1.00 85.12 100 GLN A N 1
ATOM 794 C CA . GLN A 1 100 ? -3.110 -1.115 36.125 1.00 85.12 100 GLN A CA 1
ATOM 795 C C . GLN A 1 100 ? -3.032 -0.462 34.740 1.00 85.12 100 GLN A C 1
ATOM 797 O O . GLN A 1 100 ? -2.560 -1.087 33.790 1.00 85.12 100 GLN A O 1
ATOM 802 N N . ARG A 1 101 ? -3.441 0.808 34.621 1.00 83.69 101 ARG A N 1
ATOM 803 C CA . ARG A 1 101 ? -3.327 1.574 33.372 1.00 83.69 101 ARG A CA 1
ATOM 804 C C . ARG A 1 101 ? -1.874 1.793 32.966 1.00 83.69 101 ARG A C 1
ATOM 806 O O . ARG A 1 101 ? -1.574 1.641 31.789 1.00 83.69 101 ARG A O 1
ATOM 813 N N . LEU A 1 102 ? -0.982 2.090 33.911 1.00 85.88 102 LEU A N 1
ATOM 814 C CA . LEU A 1 102 ? 0.453 2.232 33.640 1.00 85.88 102 LEU A CA 1
ATOM 815 C C . LEU A 1 102 ? 1.081 0.918 33.164 1.00 85.88 102 LEU A C 1
ATOM 817 O O . LEU A 1 102 ? 1.841 0.931 32.202 1.00 85.88 102 LEU A O 1
ATOM 821 N N . ILE A 1 103 ? 0.725 -0.217 33.775 1.00 85.69 103 ILE A N 1
ATOM 822 C CA . ILE A 1 103 ? 1.188 -1.541 33.327 1.00 85.69 103 ILE A CA 1
ATOM 823 C C . ILE A 1 103 ? 0.664 -1.845 31.919 1.00 85.69 103 ILE A C 1
ATOM 825 O O . ILE A 1 103 ? 1.438 -2.236 31.048 1.00 85.69 103 ILE A O 1
ATOM 829 N N . ALA A 1 104 ? -0.631 -1.634 31.666 1.00 83.44 104 ALA A N 1
ATOM 830 C CA . ALA A 1 104 ? -1.223 -1.844 30.346 1.00 83.44 104 ALA A CA 1
ATOM 831 C C . ALA A 1 104 ? -0.580 -0.944 29.280 1.00 83.44 104 ALA A C 1
ATOM 833 O O . ALA A 1 104 ? -0.278 -1.406 28.182 1.00 83.44 104 ALA A O 1
ATOM 834 N N . LEU A 1 105 ? -0.328 0.322 29.617 1.00 84.81 105 LEU A N 1
ATOM 835 C CA . LEU A 1 105 ? 0.360 1.276 28.756 1.00 84.81 105 LEU A CA 1
ATOM 836 C C . LEU A 1 105 ? 1.797 0.828 28.465 1.00 84.81 105 LEU A C 1
ATOM 838 O O . LEU A 1 105 ? 2.200 0.820 27.307 1.00 84.81 105 LEU A O 1
ATOM 842 N N . GLY A 1 106 ? 2.538 0.395 29.489 1.00 88.19 106 GLY A N 1
ATOM 843 C CA . GLY A 1 106 ? 3.884 -0.158 29.343 1.00 88.19 106 GLY A CA 1
ATOM 844 C C . GLY A 1 106 ? 3.915 -1.360 28.400 1.00 88.19 106 GLY A C 1
ATOM 845 O O . GLY A 1 106 ? 4.714 -1.379 27.470 1.00 88.19 106 GLY A O 1
ATOM 846 N N . LEU A 1 107 ? 2.987 -2.309 28.562 1.00 85.06 107 LEU A N 1
ATOM 847 C CA . LEU A 1 107 ? 2.856 -3.467 27.669 1.00 85.06 107 LEU A CA 1
ATOM 848 C C . LEU A 1 107 ? 2.546 -3.057 26.222 1.00 85.06 107 LEU A C 1
ATOM 850 O O . LEU A 1 107 ? 3.137 -3.602 25.289 1.00 85.06 107 LEU A O 1
ATOM 854 N N . ILE A 1 108 ? 1.649 -2.085 26.022 1.00 84.38 108 ILE A N 1
ATOM 855 C CA . ILE A 1 108 ? 1.337 -1.550 24.690 1.00 84.38 108 ILE A CA 1
ATOM 856 C C . ILE A 1 108 ? 2.582 -0.909 24.067 1.00 84.38 108 ILE A C 1
ATOM 858 O O . ILE A 1 108 ? 2.867 -1.174 22.901 1.00 84.38 108 ILE A O 1
ATOM 862 N N . PHE A 1 109 ? 3.351 -0.124 24.828 1.00 87.44 109 PHE A N 1
ATOM 863 C CA . PHE A 1 109 ? 4.598 0.473 24.346 1.00 87.44 109 PHE A CA 1
ATOM 864 C C . PHE A 1 109 ? 5.651 -0.575 23.997 1.00 87.44 109 PHE A C 1
ATOM 866 O O . PHE A 1 109 ? 6.249 -0.483 22.928 1.00 87.44 109 PHE A O 1
ATOM 873 N N . SER A 1 110 ? 5.853 -1.592 24.839 1.00 86.62 110 SER A N 1
ATOM 874 C CA . SER A 1 110 ? 6.792 -2.682 24.549 1.00 86.62 110 SER A CA 1
ATOM 875 C C . SER A 1 110 ? 6.472 -3.355 23.218 1.00 86.62 110 SER A C 1
ATOM 877 O O . SER A 1 110 ? 7.360 -3.553 22.394 1.00 86.62 110 SER A O 1
ATOM 879 N N . VAL A 1 111 ? 5.196 -3.650 22.966 1.00 85.81 111 VAL A N 1
ATOM 880 C CA . VAL A 1 111 ? 4.762 -4.225 21.689 1.00 85.81 111 VAL A CA 1
ATOM 881 C C . VAL A 1 111 ? 4.926 -3.233 20.532 1.00 85.81 111 VAL A C 1
ATOM 883 O O . VAL A 1 111 ? 5.397 -3.610 19.458 1.00 85.81 111 VAL A O 1
ATOM 886 N N . ALA A 1 112 ? 4.585 -1.962 20.749 1.00 86.06 112 ALA A N 1
ATOM 887 C CA . ALA A 1 112 ? 4.714 -0.917 19.741 1.00 86.06 112 ALA A CA 1
ATOM 888 C C . ALA A 1 112 ? 6.168 -0.719 19.284 1.00 86.06 112 ALA A C 1
ATOM 890 O O . ALA A 1 112 ? 6.385 -0.451 18.106 1.00 86.06 112 ALA A O 1
ATOM 891 N N . ILE A 1 113 ? 7.159 -0.895 20.166 1.00 89.31 113 ILE A N 1
ATOM 892 C CA . ILE A 1 113 ? 8.584 -0.825 19.803 1.00 89.31 113 ILE A CA 1
ATOM 893 C C . ILE A 1 113 ? 8.920 -1.872 18.737 1.00 89.31 113 ILE A C 1
ATOM 895 O O . ILE A 1 113 ? 9.477 -1.523 17.699 1.00 89.31 113 ILE A O 1
ATOM 899 N N . PHE A 1 114 ? 8.543 -3.137 18.950 1.00 86.88 114 PHE A N 1
ATOM 900 C CA . PHE A 1 114 ? 8.799 -4.198 17.971 1.00 86.88 114 PHE A CA 1
ATOM 901 C C . PHE A 1 114 ? 8.030 -3.976 16.672 1.00 86.88 114 PHE A C 1
ATOM 903 O O . PHE A 1 114 ? 8.585 -4.163 15.593 1.00 86.88 114 PHE A O 1
ATOM 910 N N . PHE A 1 115 ? 6.778 -3.518 16.764 1.00 87.06 115 PHE A N 1
ATOM 911 C CA . PHE A 1 115 ? 6.004 -3.142 15.585 1.00 87.06 115 PHE A CA 1
ATOM 912 C C . PHE A 1 115 ? 6.723 -2.068 14.760 1.00 87.06 115 PHE A C 1
ATOM 914 O O . PHE A 1 115 ? 6.923 -2.255 13.562 1.00 87.06 115 PHE A O 1
ATOM 921 N N . TRP A 1 116 ? 7.150 -0.969 15.389 1.00 87.44 116 TRP A N 1
ATOM 922 C CA . TRP A 1 116 ? 7.832 0.124 14.697 1.00 87.44 116 TRP A CA 1
ATOM 923 C C . TRP A 1 116 ? 9.213 -0.277 14.183 1.00 87.44 116 TRP A C 1
ATOM 925 O O . TRP A 1 116 ? 9.579 0.128 13.083 1.00 87.44 116 TRP A O 1
ATOM 935 N N . MET A 1 117 ? 9.949 -1.115 14.915 1.00 89.44 117 MET A N 1
ATOM 936 C CA . MET A 1 117 ? 11.218 -1.685 14.457 1.00 89.44 117 MET A CA 1
ATOM 937 C C . MET A 1 117 ? 11.026 -2.504 13.176 1.00 89.44 117 MET A C 1
ATOM 939 O O . MET A 1 117 ? 11.752 -2.305 12.204 1.00 89.44 117 MET A O 1
ATOM 943 N N . SER A 1 118 ? 10.030 -3.388 13.144 1.00 87.31 118 SER A N 1
ATOM 944 C CA . SER A 1 118 ? 9.664 -4.155 11.951 1.00 87.31 118 SER A CA 1
ATOM 945 C C . SER A 1 118 ? 9.155 -3.264 10.815 1.00 87.31 118 SER A C 1
ATOM 947 O O . SER A 1 118 ? 9.525 -3.460 9.661 1.00 87.31 118 SER A O 1
ATOM 949 N N . PHE A 1 119 ? 8.325 -2.266 11.125 1.00 86.75 119 PHE A N 1
ATOM 950 C CA . PHE A 1 119 ? 7.769 -1.343 10.138 1.00 86.75 119 PHE A CA 1
ATOM 951 C C . PHE A 1 119 ? 8.859 -0.489 9.479 1.00 86.75 119 PHE A C 1
ATOM 953 O O . PHE A 1 119 ? 8.857 -0.323 8.262 1.00 86.75 119 PHE A O 1
ATOM 960 N N . HIS A 1 120 ? 9.835 -0.005 10.250 1.00 86.62 120 HIS A N 1
ATOM 961 C CA . HIS A 1 120 ? 10.944 0.801 9.738 1.00 86.62 120 HIS A CA 1
ATOM 962 C C . HIS A 1 120 ? 11.802 0.043 8.712 1.00 86.62 120 HIS A C 1
ATOM 964 O O . HIS A 1 120 ? 12.280 0.630 7.741 1.00 86.62 120 HIS A O 1
ATOM 970 N N . GLN A 1 121 ? 11.935 -1.279 8.862 1.00 87.56 121 GLN A N 1
ATOM 971 C CA . GLN A 1 121 ? 12.660 -2.119 7.904 1.00 87.56 121 GLN A CA 1
ATOM 972 C C . GLN A 1 121 ? 12.006 -2.153 6.515 1.00 87.56 121 GLN A C 1
ATOM 974 O O . GLN A 1 121 ? 12.698 -2.439 5.539 1.00 87.56 121 GLN A O 1
ATOM 979 N N . ASN A 1 122 ? 10.711 -1.834 6.398 1.00 85.62 122 ASN A N 1
ATOM 980 C CA . ASN A 1 122 ? 10.001 -1.818 5.117 1.00 85.62 122 ASN A CA 1
ATOM 981 C C . ASN A 1 122 ? 10.562 -0.775 4.146 1.00 85.62 122 ASN A C 1
ATOM 983 O O . ASN A 1 122 ? 10.753 -1.086 2.976 1.00 85.62 122 ASN A O 1
ATOM 987 N N . GLY A 1 123 ? 10.902 0.419 4.637 1.00 80.81 123 GLY A N 1
ATOM 988 C CA . GLY A 1 123 ? 11.422 1.495 3.790 1.00 80.81 123 GLY A CA 1
ATOM 989 C C . GLY A 1 123 ? 12.890 1.327 3.385 1.00 80.81 123 GLY A C 1
ATOM 990 O O . GLY A 1 123 ? 13.292 1.844 2.345 1.00 80.81 123 GLY A O 1
ATOM 991 N N . LEU A 1 124 ? 13.684 0.595 4.174 1.00 84.44 124 LEU A N 1
ATOM 992 C CA . LEU A 1 124 ? 15.140 0.498 4.008 1.00 84.44 124 LEU A CA 1
ATOM 993 C C . LEU A 1 124 ? 15.596 -0.929 3.699 1.00 84.44 124 LEU A C 1
ATOM 995 O O . LEU A 1 124 ? 15.855 -1.256 2.543 1.00 84.44 124 LEU A O 1
ATOM 999 N N . CYS A 1 125 ? 15.680 -1.787 4.720 1.00 89.00 125 CYS A N 1
ATOM 1000 C CA . CYS A 1 125 ? 16.263 -3.123 4.598 1.00 89.00 125 CYS A CA 1
ATOM 1001 C C . CYS A 1 125 ? 15.539 -3.986 3.562 1.00 89.00 125 CYS A C 1
ATOM 1003 O O . CYS A 1 125 ? 16.193 -4.635 2.754 1.00 89.00 125 CYS A O 1
ATOM 1005 N N . MET A 1 126 ? 14.202 -3.967 3.543 1.00 88.62 126 MET A N 1
ATOM 1006 C CA . MET A 1 126 ? 13.428 -4.741 2.568 1.00 88.62 126 MET A CA 1
ATOM 1007 C C . MET A 1 126 ? 13.549 -4.171 1.151 1.00 88.62 126 MET A C 1
ATOM 1009 O O . MET A 1 126 ? 13.574 -4.941 0.196 1.00 88.62 126 MET A O 1
ATOM 1013 N N . THR A 1 127 ? 13.704 -2.852 1.004 1.00 89.94 127 THR A N 1
ATOM 1014 C CA . THR A 1 127 ? 13.988 -2.223 -0.296 1.00 89.94 127 THR A CA 1
ATOM 1015 C C . THR A 1 127 ? 15.357 -2.658 -0.832 1.00 89.94 127 THR A C 1
ATOM 1017 O O . THR A 1 127 ? 15.467 -2.990 -2.011 1.00 89.94 127 THR A O 1
ATOM 1020 N N . PHE A 1 128 ? 16.396 -2.704 0.013 1.00 88.94 128 PHE A N 1
ATOM 1021 C CA . PHE A 1 128 ? 17.718 -3.207 -0.388 1.00 88.94 128 PHE A CA 1
ATOM 1022 C C . PHE A 1 128 ? 17.707 -4.706 -0.672 1.00 88.94 128 PHE A C 1
ATOM 1024 O O . PHE A 1 128 ? 18.227 -5.130 -1.697 1.00 88.94 128 PHE A O 1
ATOM 1031 N N . PHE A 1 129 ? 17.041 -5.496 0.169 1.00 89.50 129 PHE A N 1
ATOM 1032 C CA . PHE A 1 129 ? 16.853 -6.921 -0.079 1.00 89.50 129 PHE A CA 1
ATOM 1033 C C . PHE A 1 129 ? 16.171 -7.167 -1.431 1.00 89.50 129 PHE A C 1
ATOM 1035 O O . PHE A 1 129 ? 16.641 -7.977 -2.221 1.00 89.50 129 PHE A O 1
ATOM 1042 N N . ALA A 1 130 ? 15.101 -6.430 -1.735 1.00 90.94 130 ALA A N 1
ATOM 1043 C CA . ALA A 1 130 ? 14.432 -6.532 -3.024 1.00 90.94 130 ALA A CA 1
ATOM 1044 C C . ALA A 1 130 ? 15.356 -6.123 -4.183 1.00 90.94 130 ALA A C 1
ATOM 1046 O O . ALA A 1 130 ? 15.392 -6.810 -5.197 1.00 90.94 130 ALA A O 1
ATOM 1047 N N . ARG A 1 131 ? 16.146 -5.053 -4.036 1.00 88.50 131 ARG A N 1
ATOM 1048 C CA . ARG A 1 13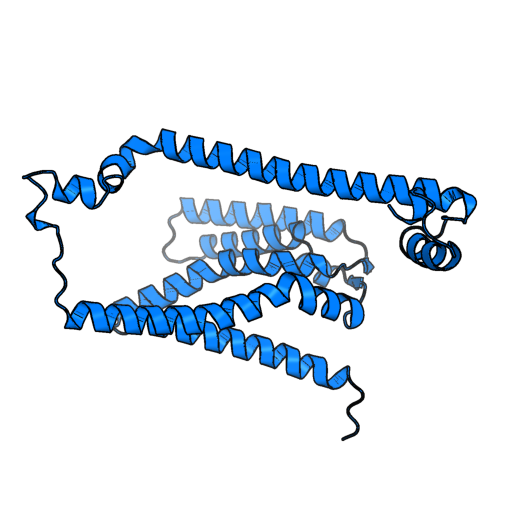1 ? 17.124 -4.638 -5.057 1.00 88.50 131 ARG A CA 1
ATOM 1049 C C . ARG A 1 131 ? 18.123 -5.749 -5.386 1.00 88.50 131 ARG A C 1
ATOM 1051 O O . ARG A 1 131 ? 18.412 -5.961 -6.556 1.00 88.50 131 ARG A O 1
ATOM 1058 N N . ASP A 1 132 ? 18.642 -6.414 -4.359 1.00 89.38 132 ASP A N 1
ATOM 1059 C CA . ASP A 1 132 ? 19.776 -7.331 -4.499 1.00 89.38 132 ASP A CA 1
ATOM 1060 C C . ASP A 1 132 ? 19.343 -8.769 -4.824 1.00 89.38 132 ASP A C 1
ATOM 1062 O O . ASP A 1 132 ? 20.108 -9.517 -5.427 1.00 89.38 132 ASP A O 1
ATOM 1066 N N . TYR A 1 133 ? 18.117 -9.157 -4.453 1.00 89.31 133 TYR A N 1
ATOM 1067 C CA . TYR A 1 133 ? 17.672 -10.554 -4.497 1.00 89.31 133 TYR A CA 1
ATOM 1068 C C . TYR A 1 133 ? 16.334 -10.793 -5.212 1.00 89.31 133 TYR A C 1
ATOM 1070 O O . TYR A 1 133 ? 15.786 -11.893 -5.129 1.00 89.31 133 TYR A O 1
ATOM 1078 N N . THR A 1 134 ? 15.780 -9.801 -5.915 1.00 89.31 134 THR A N 1
ATOM 1079 C CA . THR A 1 134 ? 14.579 -9.997 -6.749 1.00 89.31 134 THR A CA 1
ATOM 1080 C C . THR A 1 134 ? 14.849 -9.700 -8.218 1.00 89.31 134 THR A C 1
ATOM 1082 O O . THR A 1 134 ? 15.869 -9.117 -8.581 1.00 89.31 134 THR A O 1
ATOM 1085 N N . VAL A 1 135 ? 13.944 -10.156 -9.085 1.00 89.62 135 VAL A N 1
ATOM 1086 C CA . VAL A 1 135 ? 14.071 -9.960 -10.531 1.00 89.62 135 VAL A CA 1
ATOM 1087 C C . VAL A 1 135 ? 13.960 -8.470 -10.899 1.00 89.62 135 VAL A C 1
ATOM 1089 O O . VAL A 1 135 ? 13.096 -7.768 -10.371 1.00 89.62 135 VAL A O 1
ATOM 1092 N N . PRO A 1 136 ? 14.784 -7.969 -11.839 1.00 89.88 136 PRO A N 1
ATOM 1093 C CA . PRO A 1 136 ? 14.788 -6.554 -12.225 1.00 89.88 136 PRO A CA 1
ATOM 1094 C C . PRO A 1 136 ? 13.658 -6.187 -13.200 1.00 89.88 136 PRO A C 1
ATOM 1096 O O . PRO A 1 136 ? 13.501 -5.026 -13.575 1.00 89.88 136 PRO A O 1
ATOM 1099 N N . SER A 1 137 ? 12.880 -7.168 -13.657 1.00 94.31 137 SER A N 1
ATOM 1100 C CA . SER A 1 137 ? 11.758 -6.966 -14.569 1.00 94.31 137 SER A CA 1
ATOM 1101 C C . SER A 1 137 ? 10.667 -8.003 -14.333 1.00 94.31 137 SER A C 1
ATOM 1103 O O . SER A 1 137 ? 10.923 -9.070 -13.774 1.00 94.31 137 SER A O 1
ATOM 1105 N N . VAL A 1 138 ? 9.448 -7.665 -14.740 1.00 95.81 138 VAL A N 1
ATOM 1106 C CA . VAL A 1 138 ? 8.257 -8.503 -14.583 1.00 95.81 138 VAL A CA 1
ATOM 1107 C C . VAL A 1 138 ? 7.471 -8.576 -15.889 1.00 95.81 138 VAL A C 1
ATOM 1109 O O . VAL A 1 138 ? 7.494 -7.649 -16.705 1.00 95.81 138 VAL A O 1
ATOM 1112 N N . ASP A 1 139 ? 6.758 -9.681 -16.075 1.00 96.19 139 ASP A N 1
ATOM 1113 C CA . ASP A 1 139 ? 5.839 -9.879 -17.189 1.00 96.19 139 ASP A CA 1
ATOM 1114 C C . ASP A 1 139 ? 4.610 -8.964 -17.081 1.00 96.19 139 ASP A C 1
ATOM 1116 O O . ASP A 1 139 ? 4.303 -8.397 -16.026 1.00 96.19 139 ASP A O 1
ATOM 1120 N N . ARG A 1 140 ? 3.881 -8.828 -18.190 1.00 95.38 140 ARG A N 1
ATOM 1121 C CA . ARG A 1 140 ? 2.712 -7.947 -18.302 1.00 95.38 140 ARG A CA 1
ATOM 1122 C C . ARG A 1 140 ? 1.639 -8.196 -17.209 1.00 95.38 140 ARG A C 1
ATOM 1124 O O . ARG A 1 140 ? 1.246 -7.226 -16.553 1.00 95.38 140 ARG A O 1
ATOM 1131 N N . PRO A 1 141 ? 1.155 -9.434 -16.963 1.00 95.69 141 PRO A N 1
ATOM 1132 C CA . PRO A 1 141 ? 0.259 -9.746 -15.840 1.00 95.69 141 PRO A CA 1
ATOM 1133 C C . PRO A 1 141 ? 0.782 -9.323 -14.469 1.00 95.69 141 PRO A C 1
ATOM 1135 O O . PRO A 1 141 ? 0.060 -8.663 -13.718 1.00 95.69 141 PRO A O 1
ATOM 1138 N N . THR A 1 142 ? 2.026 -9.662 -14.144 1.00 95.56 142 THR A N 1
ATOM 1139 C CA . THR A 1 142 ? 2.618 -9.308 -12.848 1.00 95.56 142 THR A CA 1
ATOM 1140 C C . THR A 1 142 ? 2.759 -7.793 -12.698 1.00 95.56 142 THR A C 1
ATOM 1142 O O . THR A 1 142 ? 2.461 -7.244 -11.635 1.00 95.56 142 THR A O 1
ATOM 1145 N N . ASN A 1 143 ? 3.113 -7.085 -13.775 1.00 96.38 143 ASN A N 1
ATOM 1146 C CA . ASN A 1 143 ? 3.229 -5.629 -13.765 1.00 96.38 143 ASN A CA 1
ATOM 1147 C C . ASN A 1 143 ? 1.898 -4.935 -13.444 1.00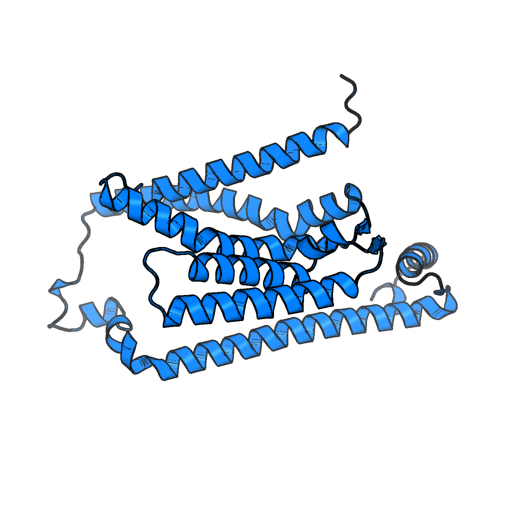 96.38 143 ASN A C 1
ATOM 1149 O O . ASN A 1 143 ? 1.907 -3.920 -12.758 1.00 96.38 143 ASN A O 1
ATOM 1153 N N . LEU A 1 144 ? 0.752 -5.493 -13.858 1.00 96.19 144 LEU A N 1
ATOM 1154 C CA . LEU A 1 144 ? -0.563 -4.944 -13.503 1.00 96.19 144 LEU A CA 1
ATOM 1155 C C . LEU A 1 144 ? -0.784 -4.909 -11.985 1.00 96.19 144 LEU A C 1
ATOM 1157 O O . LEU A 1 144 ? -1.376 -3.962 -11.474 1.00 96.19 144 LEU A O 1
ATOM 1161 N N . LEU A 1 145 ? -0.315 -5.932 -11.267 1.00 95.06 145 LEU A N 1
ATOM 1162 C CA . LEU A 1 145 ? -0.450 -6.016 -9.811 1.00 95.06 145 LEU A CA 1
ATOM 1163 C C . LEU A 1 145 ? 0.570 -5.141 -9.079 1.00 95.06 145 LEU A C 1
ATOM 1165 O O . LEU A 1 145 ? 0.313 -4.723 -7.954 1.00 95.06 145 LEU A O 1
ATOM 1169 N N . PHE A 1 146 ? 1.728 -4.901 -9.694 1.00 94.62 146 PHE A N 1
ATOM 1170 C CA . PHE A 1 146 ? 2.861 -4.177 -9.107 1.00 94.62 146 PHE A CA 1
ATOM 1171 C C . PHE A 1 146 ? 2.910 -2.697 -9.505 1.00 94.62 146 PHE A C 1
ATOM 1173 O O . PHE A 1 146 ? 3.697 -1.923 -8.960 1.00 94.62 146 PHE A O 1
ATOM 1180 N N . ASP A 1 147 ? 2.087 -2.282 -10.461 1.00 94.94 147 ASP A N 1
ATOM 1181 C CA . ASP A 1 147 ? 1.879 -0.892 -10.833 1.00 94.94 147 ASP A CA 1
ATOM 1182 C C . ASP A 1 147 ? 0.659 -0.329 -10.102 1.00 94.94 147 ASP A C 1
ATOM 1184 O O . ASP A 1 147 ? -0.438 -0.874 -10.194 1.00 94.94 147 ASP A O 1
ATOM 1188 N N . LEU A 1 148 ? 0.817 0.811 -9.422 1.00 94.06 148 LEU A N 1
ATOM 1189 C CA . LEU A 1 148 ? -0.253 1.413 -8.617 1.00 94.06 148 LEU A CA 1
ATOM 1190 C C . LEU A 1 148 ? -1.495 1.711 -9.464 1.00 94.06 148 LEU A C 1
ATOM 1192 O O . LEU A 1 148 ? -2.629 1.483 -9.038 1.00 94.06 148 LEU A O 1
ATOM 1196 N N . PHE A 1 149 ? -1.264 2.217 -10.675 1.00 94.50 149 PHE A N 1
ATOM 1197 C CA . PHE A 1 149 ? -2.314 2.604 -11.610 1.00 94.50 149 PHE A CA 1
ATOM 1198 C C . PHE A 1 149 ? -2.923 1.413 -12.356 1.00 94.50 149 PHE A C 1
ATOM 1200 O O . PHE A 1 149 ? -3.974 1.570 -12.970 1.00 94.50 149 PHE A O 1
ATOM 1207 N N . GLY A 1 150 ? -2.305 0.233 -12.283 1.00 96.06 150 GLY A N 1
ATOM 1208 C CA . GLY A 1 150 ? -2.904 -1.034 -12.702 1.00 96.06 150 GLY A CA 1
ATOM 1209 C C . GLY A 1 150 ? -3.715 -1.676 -11.575 1.00 96.06 150 GLY A C 1
ATOM 1210 O O . GLY A 1 150 ? -4.891 -2.011 -11.745 1.00 96.06 150 GLY A O 1
ATOM 1211 N N . LEU A 1 151 ? -3.108 -1.760 -10.390 1.00 96.62 151 LEU A N 1
ATOM 1212 C CA . LEU A 1 151 ? -3.652 -2.409 -9.204 1.00 96.62 151 LEU A CA 1
ATOM 1213 C C . LEU A 1 151 ? -4.926 -1.728 -8.698 1.00 96.62 151 LEU A C 1
ATOM 1215 O O . LEU A 1 151 ? -5.895 -2.415 -8.379 1.00 96.62 151 LEU A O 1
ATOM 1219 N N . LEU A 1 152 ? -4.951 -0.391 -8.617 1.00 96.50 152 LEU A N 1
ATOM 1220 C CA . LEU A 1 152 ? -6.101 0.338 -8.071 1.00 96.50 152 LEU A CA 1
ATOM 1221 C C . LEU A 1 152 ? -7.372 0.151 -8.914 1.00 96.50 152 LEU A C 1
ATOM 1223 O O . LEU A 1 152 ? -8.386 -0.250 -8.339 1.00 96.50 152 LEU A O 1
ATOM 1227 N N . PRO A 1 153 ? -7.370 0.370 -10.245 1.00 97.62 153 PRO A N 1
ATOM 1228 C CA . PRO A 1 153 ? -8.535 0.058 -11.067 1.00 97.62 153 PRO A CA 1
ATOM 1229 C C . PRO A 1 153 ? -8.913 -1.425 -11.014 1.00 97.62 153 PRO A C 1
ATOM 1231 O O . PRO A 1 153 ? -10.090 -1.742 -10.851 1.00 97.62 153 PRO A O 1
ATOM 1234 N N . ALA A 1 154 ? -7.946 -2.347 -11.057 1.00 97.25 154 ALA A N 1
ATOM 1235 C CA . ALA A 1 154 ? -8.244 -3.775 -10.938 1.00 97.25 154 ALA A CA 1
ATOM 1236 C C . ALA A 1 154 ? -8.976 -4.094 -9.618 1.00 97.25 154 ALA A C 1
ATOM 1238 O O . ALA A 1 154 ? -10.021 -4.748 -9.615 1.00 97.25 154 ALA A O 1
ATOM 1239 N N . PHE A 1 155 ? -8.493 -3.555 -8.498 1.00 96.75 155 PHE A N 1
ATOM 1240 C CA . PHE A 1 155 ? -9.119 -3.701 -7.187 1.00 96.75 155 PHE A CA 1
ATOM 1241 C C . PHE A 1 155 ? -10.516 -3.065 -7.125 1.00 96.75 155 PHE A C 1
ATOM 1243 O O . PHE A 1 155 ? -11.470 -3.705 -6.680 1.00 96.75 155 PHE A O 1
ATOM 1250 N N . LEU A 1 156 ? -10.670 -1.824 -7.591 1.00 97.12 156 LEU A N 1
ATOM 1251 C CA . LEU A 1 156 ? -11.953 -1.115 -7.570 1.00 97.12 156 LEU A CA 1
ATOM 1252 C C . LEU A 1 156 ? -12.995 -1.770 -8.480 1.00 97.12 156 LEU A C 1
ATOM 1254 O O . LEU A 1 156 ? -14.183 -1.756 -8.156 1.00 97.12 156 LEU A O 1
ATOM 1258 N N . SER A 1 157 ? -12.559 -2.401 -9.570 1.00 97.62 157 SER A N 1
ATOM 1259 C CA . SER A 1 157 ? -13.422 -3.225 -10.410 1.00 97.62 157 SER A CA 1
ATOM 1260 C C . SER A 1 157 ? -13.992 -4.402 -9.610 1.00 97.62 157 SER A C 1
ATOM 1262 O O . SER A 1 157 ? -15.212 -4.570 -9.545 1.00 97.62 157 SER A O 1
ATOM 1264 N N . VAL A 1 158 ? -13.144 -5.149 -8.892 1.00 96.12 158 VAL A N 1
ATOM 1265 C CA . VAL A 1 158 ? -13.582 -6.249 -8.010 1.00 96.12 158 VAL A CA 1
ATOM 1266 C C . VAL A 1 158 ? -14.523 -5.747 -6.911 1.00 96.12 158 VAL A C 1
ATOM 1268 O 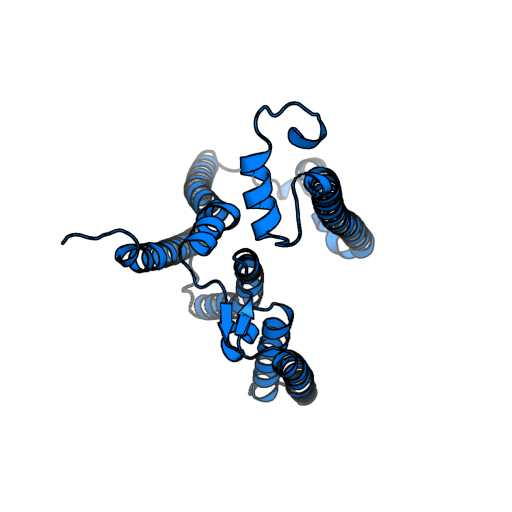O . VAL A 1 158 ? -15.540 -6.382 -6.630 1.00 96.12 158 VAL A O 1
ATOM 1271 N N . VAL A 1 159 ? -14.250 -4.584 -6.315 1.00 94.88 159 VAL A N 1
ATOM 1272 C CA . VAL A 1 159 ? -15.158 -3.964 -5.336 1.00 94.88 159 VAL A CA 1
ATOM 1273 C C . VAL A 1 159 ? -16.519 -3.651 -5.966 1.00 94.88 159 VAL A C 1
ATOM 1275 O O . VAL A 1 159 ? -17.552 -3.986 -5.381 1.00 94.88 159 VAL A O 1
ATOM 1278 N N . GLY A 1 160 ? -16.548 -3.074 -7.171 1.00 96.00 160 GLY A N 1
ATOM 1279 C CA . GLY A 1 160 ? -17.780 -2.842 -7.931 1.00 96.00 160 GLY A CA 1
ATOM 1280 C C . GLY A 1 160 ? -18.575 -4.131 -8.158 1.00 96.00 160 GLY A C 1
ATOM 1281 O O . GLY A 1 160 ? -19.783 -4.174 -7.905 1.00 96.00 160 GLY A O 1
ATOM 1282 N N . LEU A 1 161 ? -17.879 -5.213 -8.515 1.00 96.31 161 LEU A N 1
ATOM 1283 C CA . LEU A 1 161 ? -18.461 -6.543 -8.700 1.00 96.31 161 LEU A CA 1
ATOM 1284 C C . LEU A 1 161 ? -19.101 -7.082 -7.411 1.00 96.31 161 LEU A C 1
ATOM 1286 O O . LEU A 1 161 ? -20.212 -7.617 -7.436 1.00 96.31 161 LEU A O 1
ATOM 1290 N N . ILE A 1 162 ? -18.446 -6.893 -6.262 1.00 93.56 162 ILE A N 1
ATOM 1291 C CA . ILE A 1 162 ? -19.001 -7.271 -4.955 1.00 93.56 162 ILE A CA 1
ATOM 1292 C C . ILE A 1 162 ? -20.309 -6.514 -4.692 1.00 93.56 162 ILE A C 1
ATOM 1294 O O . ILE A 1 162 ? -21.296 -7.121 -4.272 1.00 93.56 162 ILE A O 1
ATOM 1298 N N . PHE A 1 163 ? -20.358 -5.203 -4.947 1.00 92.81 163 PHE A N 1
ATOM 1299 C CA . PHE A 1 163 ? -21.573 -4.410 -4.728 1.00 92.81 163 PHE A CA 1
ATOM 1300 C C . PHE A 1 163 ? -22.713 -4.765 -5.685 1.00 92.81 163 PHE A C 1
ATOM 1302 O O . PHE A 1 163 ? -23.874 -4.727 -5.263 1.00 92.81 163 PHE A O 1
ATOM 1309 N N . LEU A 1 164 ? -22.389 -5.173 -6.915 1.00 93.75 164 LEU A N 1
ATOM 1310 C CA . LEU A 1 164 ? -23.347 -5.670 -7.900 1.00 93.75 164 LEU A CA 1
ATOM 1311 C C . LEU A 1 164 ? -24.058 -6.948 -7.421 1.00 93.75 164 LEU A C 1
ATOM 1313 O O . LEU A 1 164 ? -25.285 -7.033 -7.495 1.00 93.75 164 LEU A O 1
ATOM 1317 N N . PHE A 1 165 ? -23.313 -7.918 -6.879 1.00 94.12 165 PHE A N 1
ATOM 1318 C CA . PHE A 1 165 ? -23.857 -9.232 -6.495 1.00 94.12 165 PHE A CA 1
ATOM 1319 C C . PHE A 1 165 ? -24.242 -9.375 -5.019 1.00 94.12 165 PHE A C 1
ATOM 1321 O O . PHE A 1 165 ? -24.832 -10.381 -4.609 1.00 94.12 165 PHE A O 1
ATOM 1328 N N . ARG A 1 166 ? -23.947 -8.379 -4.185 1.00 92.25 166 ARG A N 1
ATOM 1329 C CA . ARG A 1 166 ? -24.276 -8.422 -2.759 1.00 92.25 166 ARG A CA 1
ATOM 1330 C C . ARG A 1 166 ? -25.798 -8.474 -2.549 1.00 92.25 166 ARG A C 1
ATOM 1332 O O . ARG A 1 166 ? -26.523 -7.517 -2.809 1.00 92.25 166 ARG A O 1
ATOM 1339 N N . LYS A 1 167 ? -26.281 -9.590 -1.980 1.00 85.94 167 LYS A N 1
ATOM 1340 C CA . LYS A 1 167 ? -27.720 -9.897 -1.802 1.00 85.94 167 LYS A CA 1
ATOM 1341 C C . LYS A 1 167 ? -28.527 -8.790 -1.109 1.00 85.94 167 LYS A C 1
ATOM 1343 O O . LYS A 1 167 ? -29.673 -8.566 -1.474 1.00 85.94 167 LYS A O 1
ATOM 1348 N N . LYS A 1 168 ? -27.929 -8.089 -0.140 1.00 86.81 168 LYS A N 1
ATOM 1349 C CA . LYS A 1 168 ? -28.566 -7.009 0.641 1.00 86.81 168 LYS A CA 1
ATOM 1350 C C . LYS A 1 168 ? -28.419 -5.606 0.026 1.00 86.81 168 LYS A C 1
ATOM 1352 O O . LYS A 1 168 ? -28.643 -4.632 0.731 1.00 86.81 168 LYS A O 1
ATOM 1357 N N . SER A 1 169 ? -27.947 -5.485 -1.213 1.00 88.31 169 SER A N 1
ATOM 1358 C CA . SER A 1 169 ? -27.794 -4.191 -1.890 1.00 88.31 169 SER A CA 1
ATOM 1359 C C . SER A 1 169 ? -29.061 -3.806 -2.649 1.00 88.31 169 SER A C 1
ATOM 1361 O O . SER A 1 169 ? -29.581 -4.622 -3.416 1.00 88.31 169 SER A O 1
ATOM 1363 N N . ASP A 1 170 ? -29.485 -2.553 -2.492 1.00 93.94 170 ASP A N 1
ATOM 1364 C CA . ASP A 1 170 ? -30.586 -1.936 -3.240 1.00 93.94 170 ASP A CA 1
ATOM 1365 C C . ASP A 1 170 ? -30.238 -1.777 -4.730 1.00 93.94 170 ASP A C 1
ATOM 1367 O O . ASP A 1 170 ? -29.064 -1.781 -5.113 1.00 93.94 170 ASP A O 1
ATOM 1371 N N . VAL A 1 171 ? -31.249 -1.564 -5.581 1.00 94.31 171 VAL A N 1
ATOM 1372 C CA . VAL A 1 171 ? -31.076 -1.447 -7.044 1.00 94.31 171 VAL A CA 1
ATOM 1373 C C . VAL A 1 171 ? -30.064 -0.360 -7.424 1.00 94.31 171 VAL A C 1
ATOM 1375 O O . VAL A 1 171 ? -29.179 -0.616 -8.236 1.00 94.31 171 VAL A O 1
ATOM 1378 N N . ARG A 1 172 ? -30.126 0.824 -6.796 1.00 94.75 172 ARG A N 1
ATOM 1379 C CA . ARG A 1 172 ? -29.173 1.922 -7.054 1.00 94.75 172 ARG A CA 1
ATOM 1380 C C . ARG A 1 172 ? -27.727 1.502 -6.778 1.00 94.75 172 ARG A C 1
ATOM 1382 O O . ARG A 1 172 ? -26.857 1.726 -7.610 1.00 94.75 172 ARG A O 1
ATOM 1389 N N . THR A 1 173 ? -27.483 0.840 -5.649 1.00 94.69 173 THR A N 1
ATOM 1390 C CA . THR A 1 173 ? -26.153 0.355 -5.251 1.00 94.69 173 THR A CA 1
ATOM 1391 C C . THR A 1 173 ? -25.620 -0.695 -6.219 1.00 94.69 173 THR A C 1
ATOM 1393 O O . THR A 1 173 ? -24.435 -0.687 -6.542 1.00 94.69 173 THR A O 1
ATOM 1396 N N . ARG A 1 174 ? -26.489 -1.575 -6.727 1.00 95.19 174 ARG A N 1
ATOM 1397 C CA . ARG A 1 174 ? -26.102 -2.563 -7.741 1.00 95.19 174 ARG A CA 1
ATOM 1398 C C . ARG A 1 174 ? -25.748 -1.908 -9.073 1.00 95.19 174 ARG A C 1
ATOM 1400 O O . ARG A 1 174 ? -24.745 -2.285 -9.664 1.00 95.19 174 ARG A O 1
ATOM 1407 N N . ILE A 1 175 ? -26.516 -0.906 -9.510 1.00 96.56 175 ILE A N 1
ATOM 1408 C CA . ILE A 1 175 ? -26.212 -0.133 -10.727 1.00 96.56 175 ILE A CA 1
ATOM 1409 C C . ILE A 1 175 ? -24.860 0.573 -10.582 1.00 96.56 175 ILE A C 1
ATOM 1411 O O . ILE A 1 175 ? -24.018 0.451 -11.466 1.00 96.56 175 ILE A O 1
ATOM 1415 N N . ILE A 1 176 ? -24.617 1.246 -9.452 1.00 96.06 176 ILE A N 1
ATOM 1416 C CA . ILE A 1 176 ? -23.321 1.882 -9.166 1.00 96.06 176 ILE A CA 1
ATOM 1417 C C . ILE A 1 176 ? -22.196 0.839 -9.191 1.00 96.06 176 ILE A C 1
ATOM 1419 O O . ILE A 1 176 ? -21.159 1.081 -9.801 1.00 96.06 176 ILE A O 1
ATOM 1423 N N . GLY A 1 177 ? -22.409 -0.333 -8.585 1.00 96.62 177 GLY A N 1
ATOM 1424 C CA . GLY A 1 177 ? -21.455 -1.442 -8.610 1.00 96.62 177 GLY A CA 1
ATOM 1425 C C . GLY A 1 177 ? -21.146 -1.941 -10.024 1.00 96.62 177 GLY A C 1
ATOM 1426 O O . GLY A 1 177 ? -19.980 -2.127 -10.356 1.00 96.62 177 GLY A O 1
ATOM 1427 N N . ALA A 1 178 ? -22.162 -2.090 -10.880 1.00 97.38 178 ALA A N 1
ATOM 1428 C CA . ALA A 1 178 ? -21.985 -2.476 -12.281 1.00 97.38 178 ALA A CA 1
ATOM 1429 C C . ALA A 1 178 ? -21.195 -1.428 -13.074 1.00 97.38 178 ALA A C 1
ATOM 1431 O O . ALA A 1 178 ? -20.244 -1.775 -13.771 1.00 97.38 178 ALA A O 1
ATOM 1432 N N . VAL A 1 179 ? -21.553 -0.148 -12.937 1.00 97.75 179 VAL A N 1
ATOM 1433 C CA . VAL A 1 179 ? -20.845 0.956 -13.603 1.00 97.75 179 VAL A CA 1
ATOM 1434 C C . VAL A 1 179 ? -19.392 1.021 -13.134 1.00 97.75 179 VAL A C 1
ATOM 1436 O O . VAL A 1 179 ? -18.494 1.126 -13.964 1.00 97.75 179 VAL A O 1
ATOM 1439 N N . ALA A 1 180 ? -19.145 0.894 -11.828 1.00 97.56 180 ALA A N 1
ATOM 1440 C CA . ALA A 1 180 ? -17.796 0.856 -11.271 1.00 97.56 180 ALA A CA 1
ATOM 1441 C C . ALA A 1 180 ? -17.000 -0.353 -11.787 1.00 97.56 180 ALA A C 1
ATOM 1443 O O . ALA A 1 180 ? -15.859 -0.187 -12.209 1.00 97.56 180 ALA A O 1
ATOM 1444 N N . PHE A 1 181 ? -17.600 -1.548 -11.809 1.00 98.12 181 PHE A N 1
ATOM 1445 C CA . PHE A 1 181 ? -16.961 -2.755 -12.336 1.00 98.12 181 PHE A CA 1
ATOM 1446 C C . PHE A 1 181 ? -16.491 -2.551 -13.777 1.00 98.12 181 PHE A C 1
ATOM 1448 O O . PHE A 1 181 ? -15.307 -2.735 -14.052 1.00 98.12 181 PHE A O 1
ATOM 1455 N N . VAL A 1 182 ? -17.391 -2.113 -14.664 1.00 98.12 182 VAL A N 1
ATOM 1456 C CA . VAL A 1 182 ? -17.091 -1.903 -16.088 1.00 98.12 182 VAL A CA 1
ATOM 1457 C C . VAL A 1 182 ? -16.084 -0.771 -16.279 1.00 98.12 182 VAL A C 1
ATOM 1459 O O . VAL A 1 182 ? -15.094 -0.952 -16.982 1.00 98.12 182 VAL A O 1
ATOM 1462 N N . GLY A 1 183 ? -16.296 0.376 -15.628 1.00 98.19 183 GLY A N 1
ATOM 1463 C CA . GLY A 1 183 ? -15.425 1.542 -15.759 1.00 98.19 183 GLY A CA 1
ATOM 1464 C C . GLY A 1 183 ? -13.997 1.256 -15.299 1.00 98.19 183 GLY A C 1
ATOM 1465 O O . GLY A 1 183 ? -13.045 1.511 -16.034 1.00 98.19 183 GLY A O 1
ATOM 1466 N N . PHE A 1 184 ? -13.827 0.660 -14.117 1.00 98.38 184 PHE A N 1
ATOM 1467 C CA . PHE A 1 184 ? -12.497 0.339 -13.605 1.00 98.38 184 PHE A CA 1
ATOM 1468 C C . PHE A 1 184 ? -11.858 -0.872 -14.295 1.00 98.38 184 PHE A C 1
ATOM 1470 O O . PHE A 1 184 ? -10.640 -0.876 -14.458 1.00 98.38 184 PHE A O 1
ATOM 1477 N N . ALA A 1 185 ? -12.641 -1.854 -14.762 1.00 98.06 185 ALA A N 1
ATOM 1478 C CA . ALA A 1 185 ? -12.116 -2.935 -15.603 1.00 98.06 185 ALA A CA 1
ATOM 1479 C C . ALA A 1 185 ? -11.563 -2.385 -16.921 1.00 98.06 185 ALA A C 1
ATOM 1481 O O . ALA A 1 185 ? -10.486 -2.786 -17.350 1.00 98.06 185 ALA A O 1
ATOM 1482 N N . PHE A 1 186 ? -12.267 -1.433 -17.538 1.00 98.06 186 PHE A N 1
ATOM 1483 C CA . PHE A 1 186 ? -11.809 -0.775 -18.757 1.00 98.06 186 PHE A CA 1
ATOM 1484 C C . PHE A 1 186 ? -10.527 0.034 -18.526 1.00 98.06 186 PHE A C 1
ATOM 1486 O O . PHE A 1 186 ? -9.590 -0.074 -19.311 1.00 98.06 186 PHE A O 1
ATOM 1493 N N . LEU A 1 187 ? -10.440 0.783 -17.421 1.00 98.00 187 LEU A N 1
ATOM 1494 C CA . LEU A 1 187 ? -9.213 1.497 -17.050 1.00 98.00 187 LEU A CA 1
ATOM 1495 C C . LEU A 1 187 ? -8.039 0.539 -16.800 1.00 98.00 187 LEU A C 1
ATOM 1497 O O . LEU A 1 187 ? -6.945 0.777 -17.308 1.00 98.00 187 LEU A O 1
ATOM 1501 N N . ALA A 1 188 ? -8.269 -0.561 -16.075 1.00 97.75 188 ALA A N 1
ATOM 1502 C CA . ALA A 1 188 ? -7.262 -1.602 -15.868 1.00 97.75 188 ALA A CA 1
ATOM 1503 C C . ALA A 1 188 ? -6.820 -2.223 -17.201 1.00 97.75 188 ALA A C 1
ATOM 1505 O O . ALA A 1 188 ? -5.633 -2.445 -17.411 1.00 97.75 188 ALA A O 1
ATOM 1506 N N . TYR A 1 189 ? -7.761 -2.455 -18.119 1.00 97.69 189 TYR A N 1
ATOM 1507 C CA . TYR A 1 189 ? -7.492 -3.008 -19.442 1.00 97.69 189 TYR A CA 1
ATOM 1508 C C . TYR A 1 189 ? -6.662 -2.063 -20.315 1.00 97.69 189 TYR A C 1
ATOM 1510 O O . TYR A 1 189 ? -5.664 -2.494 -20.885 1.00 97.69 189 TYR A O 1
ATOM 1518 N N . ILE A 1 190 ? -7.012 -0.773 -20.386 1.00 97.81 190 ILE A N 1
ATOM 1519 C CA . ILE A 1 190 ? -6.197 0.219 -21.106 1.00 97.81 190 ILE A CA 1
ATOM 1520 C C . ILE A 1 190 ? -4.786 0.255 -20.526 1.00 97.81 190 ILE A C 1
ATOM 1522 O O . ILE A 1 190 ? -3.809 0.253 -21.274 1.00 97.81 190 ILE A O 1
ATOM 1526 N N . ARG A 1 191 ? -4.670 0.256 -19.194 1.00 96.75 191 ARG A N 1
ATOM 1527 C CA . ARG A 1 191 ? -3.365 0.269 -18.542 1.00 96.75 191 ARG A CA 1
ATOM 1528 C C . ARG A 1 191 ? -2.558 -0.994 -18.861 1.00 96.75 191 ARG A C 1
ATOM 1530 O O . ARG A 1 191 ? -1.382 -0.869 -19.182 1.00 96.75 191 ARG A O 1
ATOM 1537 N N . TYR A 1 192 ? -3.204 -2.162 -18.834 1.00 97.19 192 TYR A N 1
ATOM 1538 C CA . TYR A 1 192 ? -2.623 -3.461 -19.177 1.00 97.19 192 TYR A CA 1
ATOM 1539 C C . TYR A 1 192 ? -2.092 -3.512 -20.613 1.00 97.19 192 TYR A C 1
ATOM 1541 O O . TYR A 1 192 ? -0.987 -3.995 -20.845 1.00 97.19 192 TYR A O 1
ATOM 1549 N N . GLN A 1 193 ? -2.860 -2.990 -21.573 1.00 97.00 193 GLN A N 1
ATOM 1550 C CA . GLN A 1 193 ? -2.465 -2.946 -22.984 1.00 97.00 193 GLN A CA 1
ATOM 1551 C C . GLN A 1 193 ? -1.303 -1.980 -23.250 1.00 97.00 193 GLN A C 1
ATOM 1553 O O . GLN A 1 193 ? -0.578 -2.149 -24.222 1.00 97.00 193 GLN A O 1
ATOM 1558 N N . GLY A 1 194 ? -1.109 -0.982 -22.385 1.00 95.50 194 GLY A N 1
ATOM 1559 C CA . GLY A 1 194 ? 0.018 -0.051 -22.465 1.00 95.50 194 GLY A CA 1
ATOM 1560 C C . GLY A 1 194 ? 1.329 -0.575 -21.870 1.00 95.50 194 GLY A C 1
ATOM 1561 O O . GLY A 1 194 ? 2.285 0.190 -21.789 1.00 95.50 194 GLY A O 1
ATOM 1562 N N . TYR A 1 195 ? 1.375 -1.816 -21.386 1.00 96.44 195 TYR A N 1
ATOM 1563 C CA . TYR A 1 195 ? 2.598 -2.441 -20.880 1.00 96.44 195 TYR A CA 1
ATOM 1564 C C . TYR A 1 195 ? 3.319 -3.222 -21.975 1.00 96.44 195 TYR A C 1
ATOM 1566 O O . TYR A 1 195 ? 2.676 -3.858 -22.813 1.00 96.44 195 TYR A O 1
ATOM 1574 N N . ASP A 1 196 ? 4.641 -3.283 -21.883 1.00 95.56 196 ASP A N 1
ATOM 1575 C CA . ASP A 1 196 ? 5.464 -4.166 -22.707 1.00 95.56 196 ASP A CA 1
ATOM 1576 C C . ASP A 1 196 ? 5.358 -5.622 -22.227 1.00 95.56 196 ASP A C 1
ATOM 1578 O O . ASP A 1 196 ? 4.781 -5.904 -21.172 1.00 95.56 196 ASP A O 1
ATOM 1582 N N . ASP A 1 197 ? 5.915 -6.571 -22.980 1.00 93.88 197 ASP A N 1
ATOM 1583 C CA . ASP A 1 197 ? 5.969 -7.971 -22.534 1.00 93.88 197 ASP A CA 1
ATOM 1584 C C . ASP A 1 197 ? 6.935 -8.151 -21.348 1.00 93.88 197 ASP A C 1
ATOM 1586 O O . ASP A 1 197 ? 6.697 -8.992 -20.480 1.00 93.88 197 ASP A O 1
ATOM 1590 N N . VAL A 1 198 ? 7.975 -7.309 -21.268 1.00 95.19 198 VAL A N 1
ATOM 1591 C CA . VAL A 1 198 ? 8.959 -7.258 -20.177 1.00 95.19 198 VAL A CA 1
ATOM 1592 C C . VAL A 1 198 ? 9.042 -5.827 -19.652 1.00 95.19 198 VAL A C 1
ATOM 1594 O O . VAL A 1 198 ? 9.462 -4.923 -20.366 1.00 95.19 198 VAL A O 1
ATOM 1597 N N . ASN A 1 199 ? 8.650 -5.614 -18.395 1.00 94.06 199 ASN A N 1
ATOM 1598 C CA . ASN A 1 199 ? 8.562 -4.283 -17.795 1.00 94.06 199 ASN A CA 1
ATOM 1599 C C . ASN A 1 199 ? 9.613 -4.118 -16.691 1.00 94.06 199 ASN A C 1
ATOM 1601 O O . ASN A 1 199 ? 9.658 -4.956 -15.785 1.00 94.06 199 ASN A O 1
ATOM 1605 N N . PRO A 1 200 ? 10.406 -3.031 -16.686 1.00 92.19 200 PRO A N 1
ATOM 1606 C CA . PRO A 1 200 ? 11.342 -2.752 -15.605 1.00 92.19 200 PRO A CA 1
ATOM 1607 C C . PRO A 1 200 ? 10.647 -2.646 -14.243 1.00 92.19 200 PRO A C 1
ATOM 1609 O O . PRO A 1 200 ? 9.624 -1.961 -14.066 1.00 92.19 200 PRO A O 1
ATOM 1612 N N . PHE A 1 201 ? 11.231 -3.307 -13.251 1.00 91.62 201 PHE A N 1
ATOM 1613 C CA . PHE A 1 201 ? 10.740 -3.321 -11.887 1.00 91.62 201 PHE A CA 1
ATOM 1614 C C . PHE A 1 201 ? 11.740 -2.647 -10.951 1.00 91.62 201 PHE A C 1
ATOM 1616 O O . PHE A 1 201 ? 12.930 -2.946 -10.960 1.00 91.62 201 PHE A O 1
ATOM 1623 N N . THR A 1 202 ? 11.241 -1.725 -10.129 1.00 90.94 202 THR A N 1
ATOM 1624 C CA . THR A 1 202 ? 12.041 -1.029 -9.124 1.00 90.94 202 THR A CA 1
ATOM 1625 C C . THR A 1 202 ? 11.538 -1.398 -7.728 1.00 90.94 202 THR A C 1
ATOM 1627 O O . THR A 1 202 ? 10.324 -1.384 -7.501 1.00 90.94 202 THR A O 1
ATOM 1630 N N . PRO A 1 203 ? 12.429 -1.694 -6.763 1.00 90.62 203 PRO A N 1
ATOM 1631 C CA . PRO A 1 203 ? 12.046 -2.090 -5.404 1.00 90.62 203 PRO A CA 1
ATOM 1632 C C . PRO A 1 203 ? 11.068 -1.136 -4.705 1.00 90.62 203 PRO A C 1
ATOM 1634 O O . PRO A 1 203 ? 10.239 -1.565 -3.906 1.00 90.62 203 PRO A O 1
ATOM 1637 N N . GLN A 1 204 ? 11.116 0.159 -5.029 1.00 88.69 204 GLN A N 1
ATOM 1638 C CA . GLN A 1 204 ? 10.228 1.180 -4.472 1.00 88.69 204 GLN A CA 1
ATOM 1639 C C . GLN A 1 204 ? 8.751 0.922 -4.802 1.00 88.69 204 GLN A C 1
ATOM 1641 O O . GLN A 1 204 ? 7.887 1.318 -4.019 1.00 88.69 204 GLN A O 1
ATOM 1646 N N . LYS A 1 205 ? 8.440 0.214 -5.902 1.00 90.62 205 LYS A N 1
ATOM 1647 C CA . LYS A 1 205 ? 7.061 -0.176 -6.240 1.00 90.62 205 LYS A CA 1
ATOM 1648 C C . LYS A 1 205 ? 6.424 -1.030 -5.139 1.00 90.62 205 LYS A C 1
ATOM 1650 O O . LYS A 1 205 ? 5.229 -0.898 -4.905 1.00 90.62 205 LYS A O 1
ATOM 1655 N N . PHE A 1 206 ? 7.199 -1.800 -4.365 1.00 91.00 206 PHE A N 1
ATOM 1656 C CA . PHE A 1 206 ? 6.649 -2.565 -3.241 1.00 91.00 206 PHE A CA 1
ATOM 1657 C C . PHE A 1 206 ? 6.053 -1.693 -2.121 1.00 91.00 206 PHE A C 1
ATOM 1659 O O . PHE A 1 206 ? 5.180 -2.148 -1.381 1.00 91.00 206 PHE A O 1
ATOM 1666 N N . GLN A 1 207 ? 6.480 -0.434 -1.979 1.00 88.94 207 GLN A N 1
ATOM 1667 C CA . GLN A 1 207 ? 6.086 0.404 -0.840 1.00 88.94 207 GLN A CA 1
ATOM 1668 C C . GLN A 1 207 ? 4.596 0.770 -0.857 1.00 88.94 207 GLN A C 1
ATOM 1670 O O . GLN A 1 207 ? 3.989 0.928 0.204 1.00 88.94 207 GLN A O 1
ATOM 1675 N N . HIS A 1 208 ? 3.963 0.837 -2.035 1.00 90.38 208 HIS A N 1
ATOM 1676 C CA . HIS A 1 208 ? 2.537 1.156 -2.128 1.00 90.38 208 HIS A CA 1
ATOM 1677 C C . HIS A 1 208 ? 1.617 0.038 -1.617 1.00 90.38 208 HIS A C 1
ATOM 1679 O O . HIS A 1 208 ? 0.439 0.289 -1.355 1.00 90.38 208 HIS A O 1
ATOM 1685 N N . PHE A 1 209 ? 2.135 -1.183 -1.422 1.00 92.25 209 PHE A N 1
ATOM 1686 C CA . PHE A 1 209 ? 1.322 -2.300 -0.948 1.00 92.25 209 PHE A CA 1
ATOM 1687 C C . PHE A 1 209 ? 0.887 -2.074 0.492 1.00 92.25 209 PHE A C 1
ATOM 1689 O O . PHE A 1 209 ? -0.190 -2.513 0.882 1.00 92.25 209 PHE A O 1
ATOM 1696 N N . ASN A 1 210 ? 1.688 -1.345 1.272 1.00 90.88 210 ASN A N 1
ATOM 1697 C CA . ASN A 1 210 ? 1.373 -1.034 2.657 1.00 90.88 210 ASN A CA 1
ATOM 1698 C C . ASN A 1 210 ? 0.057 -0.231 2.782 1.00 90.88 210 ASN A C 1
ATOM 1700 O O . ASN A 1 210 ? -0.907 -0.773 3.333 1.00 90.88 210 ASN A O 1
ATOM 1704 N N . PRO A 1 211 ? -0.072 0.987 2.209 1.00 91.31 211 PRO A N 1
ATOM 1705 C CA . PRO A 1 211 ? -1.339 1.714 2.242 1.00 91.31 211 PRO A CA 1
ATOM 1706 C C . PRO A 1 211 ? -2.460 0.991 1.482 1.00 91.31 211 PRO A C 1
ATOM 1708 O O . PRO A 1 211 ? -3.612 1.041 1.915 1.00 91.31 211 PRO A O 1
ATOM 1711 N N . PHE A 1 212 ? -2.147 0.275 0.396 1.00 95.12 212 PHE A N 1
ATOM 1712 C CA . PHE A 1 212 ? -3.140 -0.508 -0.340 1.00 95.12 212 PHE A CA 1
ATOM 1713 C C . PHE A 1 212 ? -3.795 -1.585 0.537 1.00 95.12 212 PHE A C 1
ATOM 1715 O O . PHE A 1 212 ? -5.022 -1.624 0.643 1.00 95.12 212 PHE A O 1
ATOM 1722 N N . PHE A 1 213 ? -3.008 -2.430 1.212 1.00 93.81 213 PHE A N 1
ATOM 1723 C CA . PHE A 1 213 ? -3.540 -3.496 2.063 1.00 93.81 213 PHE A CA 1
ATOM 1724 C C . PHE A 1 213 ? -4.283 -2.953 3.280 1.00 93.81 213 PHE A C 1
ATOM 1726 O O . PHE A 1 213 ? -5.275 -3.558 3.684 1.00 93.81 213 PHE A O 1
ATOM 1733 N N . ILE A 1 214 ? -3.877 -1.803 3.831 1.00 92.44 214 ILE A N 1
ATOM 1734 C CA . ILE A 1 214 ? -4.649 -1.134 4.885 1.00 92.44 214 ILE A CA 1
ATOM 1735 C C . ILE A 1 214 ? -6.064 -0.844 4.374 1.00 92.44 214 ILE A C 1
ATOM 1737 O O . ILE A 1 214 ? -7.036 -1.275 4.994 1.00 92.44 214 ILE A O 1
ATOM 1741 N N . VAL A 1 215 ? -6.205 -0.183 3.224 1.00 92.19 215 VAL A N 1
ATOM 1742 C CA . VAL A 1 215 ? -7.521 0.160 2.660 1.00 92.19 215 VAL A CA 1
ATOM 1743 C C . VAL A 1 215 ? -8.312 -1.092 2.268 1.00 92.19 215 VAL A C 1
ATOM 1745 O O . VAL A 1 215 ? -9.492 -1.203 2.605 1.00 92.19 215 VAL A O 1
ATOM 1748 N N . ALA A 1 216 ? -7.671 -2.054 1.605 1.00 94.25 216 ALA A N 1
ATOM 1749 C CA . ALA A 1 216 ? -8.323 -3.257 1.097 1.00 94.25 216 ALA A CA 1
ATOM 1750 C C . ALA A 1 216 ? -8.798 -4.204 2.213 1.00 94.25 216 ALA A C 1
ATOM 1752 O O . ALA A 1 216 ? -9.899 -4.753 2.136 1.00 94.25 216 ALA A O 1
ATOM 1753 N N . LEU A 1 217 ? -7.998 -4.388 3.269 1.00 94.31 217 LEU A N 1
ATOM 1754 C CA . LEU A 1 217 ? -8.293 -5.340 4.344 1.00 94.31 217 LEU A CA 1
ATOM 1755 C C . LEU A 1 217 ? -9.123 -4.734 5.480 1.00 94.31 217 LEU A C 1
ATOM 1757 O O . LEU A 1 217 ? -9.836 -5.477 6.155 1.00 94.31 217 LEU A O 1
ATOM 1761 N N . THR A 1 218 ? -9.103 -3.410 5.684 1.00 93.94 218 THR A N 1
ATOM 1762 C CA . THR A 1 218 ? -9.901 -2.736 6.731 1.00 93.94 218 THR A CA 1
ATOM 1763 C C . THR A 1 218 ? -11.368 -3.186 6.777 1.00 93.94 218 THR A C 1
ATOM 1765 O O . THR A 1 218 ? -11.806 -3.613 7.848 1.00 93.94 218 THR A O 1
ATOM 1768 N N . PRO A 1 219 ? -12.152 -3.165 5.677 1.00 90.88 219 PRO A N 1
ATOM 1769 C CA . PRO A 1 219 ? -13.555 -3.583 5.734 1.00 90.88 219 PRO A CA 1
ATOM 1770 C C . PRO A 1 219 ? -13.723 -5.059 6.123 1.00 90.88 219 PRO A C 1
ATOM 1772 O O . PRO A 1 219 ? -14.684 -5.405 6.812 1.00 90.88 219 PRO A O 1
ATOM 1775 N N . ILE A 1 220 ? -12.781 -5.924 5.732 1.00 92.50 220 ILE A N 1
ATOM 1776 C CA . ILE A 1 220 ? -12.789 -7.354 6.066 1.00 92.50 220 ILE A CA 1
ATOM 1777 C C . ILE A 1 220 ? -12.542 -7.539 7.567 1.00 92.50 220 ILE A C 1
ATOM 1779 O O . ILE A 1 220 ? -13.310 -8.227 8.241 1.00 92.50 220 ILE A O 1
ATOM 1783 N N . ILE A 1 221 ? -11.514 -6.883 8.110 1.00 92.31 221 ILE A N 1
ATOM 1784 C CA . ILE A 1 221 ? -11.138 -6.987 9.526 1.00 92.31 221 ILE A CA 1
ATOM 1785 C C . ILE A 1 221 ? -12.201 -6.360 10.437 1.00 92.31 221 ILE A C 1
ATOM 1787 O O . ILE A 1 221 ? -12.599 -6.967 11.433 1.00 92.31 221 ILE A O 1
ATOM 1791 N N . VAL A 1 222 ? -12.723 -5.181 10.085 1.00 91.06 222 VAL A N 1
ATOM 1792 C CA . VAL A 1 222 ? -13.818 -4.536 10.830 1.00 91.06 222 VAL A CA 1
ATOM 1793 C C . VAL A 1 222 ? -15.079 -5.399 10.786 1.00 91.06 222 VAL A C 1
ATOM 1795 O O . VAL A 1 222 ? -15.721 -5.601 11.817 1.00 91.06 222 VAL A O 1
ATOM 1798 N N . GLY A 1 223 ? -15.408 -5.969 9.622 1.00 91.19 223 GLY A N 1
ATOM 1799 C CA . GLY A 1 223 ? -16.522 -6.904 9.475 1.00 91.19 223 GLY A CA 1
ATOM 1800 C C . GLY A 1 223 ? -16.367 -8.150 10.352 1.00 91.19 223 GLY A C 1
ATOM 1801 O O . GLY A 1 223 ? -17.320 -8.551 11.025 1.00 91.19 223 GLY A O 1
ATOM 1802 N N . LEU A 1 224 ? -15.162 -8.724 10.407 1.00 92.62 224 LEU A N 1
ATOM 1803 C CA . LEU A 1 224 ? -14.834 -9.864 11.263 1.00 92.62 224 LEU A CA 1
ATOM 1804 C C . LEU A 1 224 ? -15.027 -9.532 12.749 1.00 92.62 224 LEU A C 1
ATOM 1806 O O . LEU A 1 224 ? -15.679 -10.294 13.465 1.00 92.62 224 LEU A O 1
ATOM 1810 N N . PHE A 1 225 ? -14.509 -8.396 13.222 1.00 90.75 225 PHE A N 1
ATOM 1811 C CA . PHE A 1 225 ? -14.679 -7.998 14.621 1.00 90.75 225 PHE A CA 1
ATOM 1812 C C . PHE A 1 225 ? -16.127 -7.666 14.964 1.00 90.75 225 PHE A C 1
ATOM 1814 O O . PHE A 1 225 ? -16.594 -8.088 16.018 1.00 90.75 225 PHE A O 1
ATOM 1821 N N . HIS A 1 226 ? -16.868 -7.015 14.067 1.00 90.94 226 HIS A N 1
ATOM 1822 C CA . HIS A 1 226 ? -18.298 -6.785 14.261 1.00 90.94 226 HIS A CA 1
ATOM 1823 C C . HIS A 1 226 ? -19.067 -8.110 14.392 1.00 90.94 226 HIS A C 1
ATOM 1825 O O . HIS A 1 226 ? -19.896 -8.275 15.286 1.00 90.94 226 HIS A O 1
ATOM 1831 N N . TYR A 1 227 ? -18.760 -9.093 13.543 1.00 93.25 227 TYR A N 1
ATOM 1832 C CA . TYR A 1 227 ? -19.346 -10.430 13.630 1.00 93.25 227 TYR A CA 1
ATOM 1833 C C . TYR A 1 227 ? -19.004 -11.147 14.947 1.00 93.25 227 TYR A C 1
ATOM 1835 O O . TYR A 1 227 ? -19.886 -11.747 15.563 1.00 93.25 227 TYR A O 1
ATOM 1843 N N . LEU A 1 228 ? -17.753 -11.062 15.412 1.00 92.62 228 LEU A N 1
ATOM 1844 C CA . LEU A 1 228 ? -17.338 -11.622 16.703 1.00 92.62 228 LEU A CA 1
ATOM 1845 C C . LEU A 1 228 ? -18.001 -10.904 17.887 1.00 92.62 228 LEU A C 1
ATOM 1847 O O . LEU A 1 228 ? -18.400 -11.567 18.845 1.00 92.62 228 LEU A O 1
ATOM 1851 N N . GLY A 1 229 ? -18.188 -9.586 17.796 1.00 91.38 229 GLY A N 1
ATOM 1852 C CA . GLY A 1 229 ? -18.919 -8.784 18.778 1.00 91.38 229 GLY A CA 1
ATOM 1853 C C . GLY A 1 229 ? -20.375 -9.216 18.910 1.00 91.38 229 GLY A C 1
ATOM 1854 O O . GLY A 1 229 ? -20.852 -9.435 20.020 1.00 91.38 229 GLY A O 1
ATOM 1855 N N . ARG A 1 230 ? -21.054 -9.505 17.791 1.00 92.50 230 ARG A N 1
ATOM 1856 C CA . ARG A 1 230 ? -22.419 -10.074 17.807 1.00 92.50 230 ARG A CA 1
ATOM 1857 C C . ARG A 1 230 ? -22.510 -11.444 18.485 1.00 92.50 230 ARG A C 1
ATOM 1859 O O . ARG A 1 230 ? -23.598 -11.845 18.879 1.0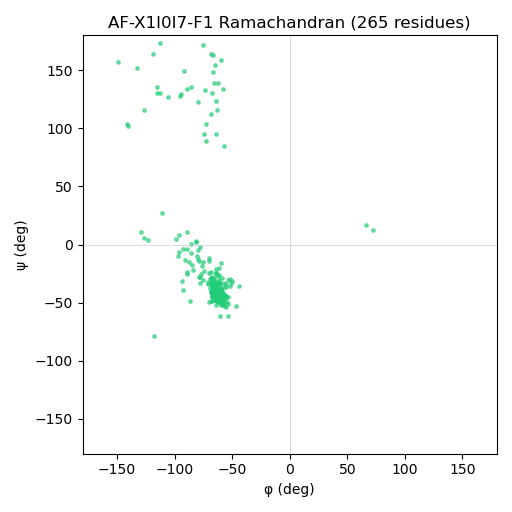0 92.50 230 ARG A O 1
ATOM 1866 N N . LYS A 1 231 ? -21.390 -12.161 18.609 1.00 93.06 231 LYS A N 1
ATOM 1867 C CA . LYS A 1 231 ? -21.283 -13.445 19.318 1.00 93.06 231 LYS A CA 1
ATOM 1868 C C . LYS A 1 231 ? -20.733 -13.311 20.743 1.00 93.06 231 LYS A C 1
ATOM 1870 O O . LYS A 1 231 ? -20.452 -14.332 21.363 1.00 93.06 231 LYS A O 1
ATOM 1875 N N . GLY A 1 232 ? -20.511 -12.090 21.237 1.00 91.06 232 GLY A N 1
ATOM 1876 C CA . GLY A 1 232 ? -19.900 -11.840 22.548 1.00 91.06 232 GLY A CA 1
ATOM 1877 C C . GLY A 1 232 ? -18.437 -12.289 22.657 1.00 91.06 232 GLY A C 1
ATOM 1878 O O . GLY A 1 232 ? -17.924 -12.445 23.758 1.00 91.06 232 GLY A O 1
ATOM 1879 N N . LYS A 1 233 ? -17.753 -12.525 21.528 1.00 90.62 233 LYS A N 1
ATOM 1880 C CA . LYS A 1 233 ? -16.357 -12.997 21.465 1.00 90.62 233 LYS A CA 1
ATOM 1881 C C . LYS A 1 233 ? -15.406 -11.927 20.935 1.00 90.62 233 LYS A C 1
ATOM 1883 O O . LYS A 1 233 ? -14.391 -12.257 20.322 1.00 90.62 233 LYS A O 1
ATOM 1888 N N . GLU A 1 234 ? -15.739 -10.651 21.117 1.00 88.50 234 GLU A N 1
ATOM 1889 C CA . GLU A 1 234 ? -14.868 -9.574 20.661 1.00 88.50 234 GLU A CA 1
ATOM 1890 C C . GLU A 1 234 ? -13.533 -9.607 21.428 1.00 88.50 234 GLU A C 1
ATOM 1892 O O . GLU A 1 234 ? -13.526 -9.561 22.660 1.00 88.50 234 GLU A O 1
ATOM 1897 N N . PRO A 1 235 ? -12.384 -9.702 20.733 1.00 86.69 235 PRO A N 1
ATOM 1898 C CA . PRO A 1 235 ? -11.090 -9.622 21.392 1.00 86.69 235 PRO A CA 1
ATOM 1899 C C . PRO A 1 235 ? -10.904 -8.254 22.061 1.00 86.69 235 PRO A C 1
ATOM 1901 O O . PRO A 1 235 ? -11.206 -7.221 21.462 1.00 86.69 235 PRO A O 1
ATOM 1904 N N . SER A 1 236 ? -10.342 -8.231 23.271 1.00 84.88 236 SER A N 1
ATOM 1905 C CA . SER A 1 236 ? -9.937 -6.979 23.920 1.00 84.88 236 SER A CA 1
ATOM 1906 C C . SER A 1 236 ? -8.894 -6.228 23.080 1.00 84.88 236 SER A C 1
ATOM 1908 O O . SER A 1 236 ? -8.194 -6.832 22.262 1.00 84.88 236 SER A O 1
ATOM 1910 N N . ALA A 1 237 ? -8.749 -4.914 23.283 1.00 80.38 237 ALA A N 1
ATOM 1911 C CA . ALA A 1 237 ? -7.768 -4.114 22.542 1.00 80.38 237 ALA A CA 1
ATOM 1912 C C . ALA A 1 237 ? -6.328 -4.680 22.622 1.00 80.38 237 ALA A C 1
ATOM 1914 O O . ALA A 1 237 ? -5.720 -4.855 21.564 1.00 80.38 237 ALA A O 1
ATOM 1915 N N . PRO A 1 238 ? -5.808 -5.103 23.796 1.00 78.62 238 PRO A N 1
ATOM 1916 C CA . PRO A 1 238 ? -4.505 -5.772 23.872 1.00 78.62 238 PRO A CA 1
ATOM 1917 C C . PRO A 1 238 ? -4.437 -7.072 23.058 1.00 78.62 238 PRO A C 1
ATOM 1919 O O . PRO A 1 238 ? -3.428 -7.356 22.418 1.00 78.62 238 PRO A O 1
ATOM 1922 N N . LYS A 1 239 ? -5.528 -7.850 23.021 1.00 84.00 239 LYS A N 1
ATOM 1923 C CA . LYS A 1 239 ? -5.594 -9.095 22.245 1.00 84.00 239 LYS A CA 1
ATOM 1924 C C . LYS A 1 239 ? -5.588 -8.830 20.737 1.00 84.00 239 LYS A C 1
ATOM 1926 O O . LYS A 1 239 ? -4.942 -9.575 20.008 1.00 84.00 239 LYS A O 1
ATOM 1931 N N . LYS A 1 240 ? -6.254 -7.769 20.264 1.00 87.50 240 LYS A N 1
ATOM 1932 C CA . LYS A 1 240 ? -6.200 -7.341 18.851 1.00 87.50 240 LYS A CA 1
ATOM 1933 C C . LYS A 1 240 ? -4.774 -6.962 18.443 1.00 87.50 240 LYS A C 1
ATOM 1935 O O . LYS A 1 240 ? -4.314 -7.402 17.395 1.00 87.50 240 LYS A O 1
ATOM 1940 N N . ILE A 1 241 ? -4.068 -6.221 19.300 1.00 84.44 241 ILE A N 1
ATOM 1941 C CA . ILE A 1 241 ? -2.655 -5.871 19.091 1.00 84.44 241 ILE A CA 1
ATOM 1942 C C . ILE A 1 241 ? -1.794 -7.141 19.016 1.00 84.44 241 ILE A C 1
ATOM 1944 O O . ILE A 1 241 ? -1.025 -7.304 18.073 1.00 84.44 241 ILE A O 1
ATOM 1948 N N . GLY A 1 242 ? -1.969 -8.078 19.955 1.00 87.25 242 GLY A N 1
ATOM 1949 C CA . GLY A 1 242 ? -1.237 -9.349 19.960 1.00 87.25 242 GLY A CA 1
ATOM 1950 C C . GLY A 1 242 ? -1.460 -10.191 18.697 1.00 87.25 242 GLY A C 1
ATOM 1951 O O . GLY A 1 242 ? -0.502 -10.713 18.137 1.00 87.25 242 GLY A O 1
ATOM 1952 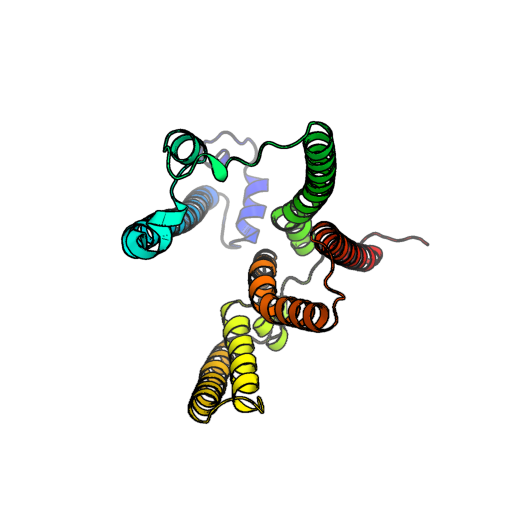N N . ILE A 1 243 ? -2.701 -10.271 18.198 1.00 89.56 243 ILE A N 1
ATOM 1953 C CA . ILE A 1 243 ? -3.008 -10.935 16.918 1.00 89.56 243 ILE A CA 1
ATOM 1954 C C . ILE A 1 243 ? -2.241 -10.267 15.770 1.00 89.56 243 ILE A C 1
ATOM 1956 O O . ILE A 1 243 ? -1.639 -10.966 14.958 1.00 89.56 243 ILE A O 1
ATOM 1960 N N . GLY A 1 244 ? -2.220 -8.931 15.727 1.00 89.62 244 GLY A N 1
ATOM 1961 C CA . GLY A 1 244 ? -1.448 -8.177 14.738 1.00 89.62 244 GLY A CA 1
ATOM 1962 C C . GLY A 1 244 ? 0.041 -8.525 14.772 1.00 89.62 244 GLY A C 1
ATOM 1963 O O . GLY A 1 244 ? 0.627 -8.791 13.729 1.00 89.62 244 GLY A O 1
ATOM 1964 N N . MET A 1 245 ? 0.636 -8.623 15.962 1.00 89.75 245 MET A N 1
ATOM 1965 C CA . MET A 1 245 ? 2.047 -8.998 16.111 1.00 89.75 245 MET A CA 1
ATOM 1966 C C . MET A 1 245 ? 2.354 -10.418 15.646 1.00 89.75 245 MET A C 1
ATOM 1968 O O . MET A 1 245 ? 3.398 -10.642 15.040 1.00 89.75 245 MET A O 1
ATOM 1972 N N . ILE A 1 246 ? 1.452 -11.370 15.895 1.00 91.88 246 ILE A N 1
ATOM 1973 C CA . ILE A 1 246 ? 1.606 -12.743 15.398 1.00 91.88 246 ILE A CA 1
ATOM 1974 C C . ILE A 1 246 ? 1.571 -12.748 13.868 1.00 91.88 246 ILE A C 1
ATOM 1976 O O . ILE A 1 246 ? 2.422 -13.374 13.245 1.00 91.88 246 ILE A O 1
ATOM 1980 N N . ILE A 1 247 ? 0.639 -12.012 13.255 1.00 91.69 247 ILE A N 1
ATOM 1981 C CA . ILE A 1 247 ? 0.558 -11.887 11.792 1.00 91.69 247 ILE A CA 1
ATOM 1982 C C . ILE A 1 247 ? 1.845 -11.268 11.234 1.00 91.69 247 ILE A C 1
ATOM 1984 O O . ILE A 1 247 ? 2.407 -11.797 10.277 1.00 91.69 247 ILE A O 1
ATOM 1988 N N . THR A 1 248 ? 2.353 -10.200 11.857 1.00 90.25 248 THR A N 1
ATOM 1989 C CA . THR A 1 248 ? 3.637 -9.591 11.483 1.00 90.25 248 THR A CA 1
ATOM 1990 C C . THR A 1 248 ? 4.772 -10.607 11.577 1.00 90.25 248 THR A C 1
ATOM 1992 O O . THR A 1 248 ? 5.530 -10.758 10.624 1.00 90.25 248 THR A O 1
ATOM 1995 N N . SER A 1 249 ? 4.866 -11.352 12.681 1.00 91.69 249 SER A N 1
ATOM 1996 C CA . SER A 1 249 ? 5.885 -12.389 12.870 1.00 91.69 249 SER A CA 1
ATOM 1997 C C . SER A 1 249 ? 5.818 -13.468 11.785 1.00 91.69 249 SER A C 1
ATOM 1999 O O . SER A 1 249 ? 6.853 -13.810 11.219 1.00 91.69 249 SER A O 1
ATOM 2001 N N . VAL A 1 250 ? 4.620 -13.941 11.426 1.00 94.56 250 VAL A N 1
ATOM 2002 C CA . VAL A 1 250 ? 4.427 -14.887 10.314 1.00 94.56 250 VAL A CA 1
ATOM 2003 C C . VAL A 1 250 ? 4.894 -14.285 8.985 1.00 94.56 250 VAL A C 1
ATOM 2005 O O . VAL A 1 250 ? 5.554 -14.971 8.210 1.00 94.56 250 VAL A O 1
ATOM 2008 N N . GLY A 1 251 ? 4.630 -13.000 8.735 1.00 91.31 251 GLY A N 1
ATOM 2009 C CA . GLY A 1 251 ? 5.144 -12.294 7.558 1.00 91.31 251 GLY A CA 1
ATOM 2010 C C . GLY A 1 251 ? 6.675 -12.291 7.479 1.00 91.31 251 GLY A C 1
ATOM 2011 O O . GLY A 1 251 ? 7.239 -12.577 6.426 1.00 91.31 251 GLY A O 1
ATOM 2012 N N . PHE A 1 252 ? 7.362 -12.052 8.600 1.00 90.06 252 PHE A N 1
ATOM 2013 C CA . PHE A 1 252 ? 8.826 -12.143 8.653 1.00 90.06 252 PHE A CA 1
ATOM 2014 C C . PHE A 1 252 ? 9.338 -13.576 8.485 1.00 90.06 252 PHE A C 1
ATOM 2016 O O . PHE A 1 252 ? 10.376 -13.766 7.859 1.00 90.06 252 PHE A O 1
ATOM 2023 N N . LEU A 1 253 ? 8.618 -14.592 8.971 1.00 92.38 253 LEU A N 1
ATOM 2024 C CA . LEU A 1 253 ? 8.990 -15.988 8.723 1.00 92.38 253 LEU A CA 1
ATOM 2025 C C . LEU A 1 253 ? 8.968 -16.321 7.228 1.00 92.38 253 LEU A C 1
ATOM 2027 O O . LEU A 1 253 ? 9.872 -17.000 6.753 1.00 92.38 253 LEU A O 1
ATOM 2031 N N . ILE A 1 254 ? 7.997 -15.799 6.471 1.00 91.19 254 ILE A N 1
ATOM 2032 C CA . ILE A 1 254 ? 7.964 -15.958 5.007 1.00 91.19 254 ILE A CA 1
ATOM 2033 C C . ILE A 1 254 ? 9.226 -15.358 4.374 1.00 91.19 254 ILE A C 1
ATOM 2035 O O . ILE A 1 254 ? 9.839 -16.000 3.523 1.00 91.19 254 ILE A O 1
ATOM 2039 N N . MET A 1 255 ? 9.656 -14.173 4.824 1.00 88.50 255 MET A N 1
ATOM 2040 C CA . MET A 1 255 ? 10.905 -13.556 4.358 1.00 88.50 255 MET A CA 1
ATOM 2041 C C . MET A 1 255 ? 12.131 -14.411 4.697 1.00 88.50 255 MET A C 1
ATOM 2043 O O . MET A 1 255 ? 12.996 -14.593 3.845 1.00 88.50 255 MET A O 1
ATOM 2047 N N . VAL A 1 256 ? 12.190 -14.980 5.907 1.00 89.62 256 VAL A N 1
ATOM 2048 C CA . VAL A 1 256 ? 13.268 -15.897 6.305 1.00 89.62 256 VAL A CA 1
ATOM 2049 C C . VAL A 1 256 ? 13.309 -17.095 5.362 1.00 89.62 256 VAL A C 1
ATOM 2051 O O . VAL A 1 256 ? 14.360 -17.349 4.782 1.00 89.62 256 VAL A O 1
ATOM 2054 N N . PHE A 1 257 ? 12.180 -17.773 5.133 1.00 89.12 257 PHE A N 1
ATOM 2055 C CA . PHE A 1 257 ? 12.118 -18.919 4.220 1.00 89.12 257 PHE A CA 1
ATOM 2056 C C . PHE A 1 257 ? 12.530 -18.557 2.791 1.00 89.12 257 PHE A C 1
ATOM 2058 O O . PHE A 1 257 ? 13.309 -19.289 2.188 1.00 89.12 257 PHE A O 1
ATOM 2065 N N . GLY A 1 258 ? 12.074 -17.412 2.274 1.00 86.12 258 GLY A N 1
ATOM 2066 C CA . GLY A 1 258 ? 12.488 -16.914 0.960 1.00 86.12 258 GLY A CA 1
ATOM 2067 C C . GLY A 1 258 ? 13.978 -16.565 0.878 1.00 86.12 258 GLY A C 1
ATOM 2068 O O . GLY A 1 258 ? 14.558 -16.618 -0.201 1.00 86.12 258 GLY A O 1
ATOM 2069 N N . SER A 1 259 ? 14.614 -16.249 2.010 1.00 87.19 259 SER A N 1
ATOM 2070 C CA . SER A 1 259 ? 16.042 -15.931 2.070 1.00 87.19 259 SER A CA 1
ATOM 2071 C C . SER A 1 259 ? 16.967 -17.143 2.195 1.00 87.19 259 SER A C 1
ATOM 2073 O O . SER A 1 259 ? 18.153 -17.027 1.889 1.00 87.19 259 SER A O 1
ATOM 2075 N N . LEU A 1 260 ? 16.444 -18.311 2.588 1.00 86.44 260 LEU A N 1
ATOM 2076 C CA . LEU A 1 260 ? 17.256 -19.516 2.805 1.00 86.44 260 LEU A CA 1
ATOM 2077 C C . LEU A 1 260 ? 17.977 -19.989 1.537 1.00 86.44 260 LEU A C 1
ATOM 2079 O O . LEU A 1 260 ? 19.064 -20.544 1.638 1.00 86.44 260 LEU A O 1
ATOM 2083 N N . SER A 1 261 ? 17.401 -19.758 0.355 1.00 79.00 261 SER A N 1
ATOM 2084 C CA . SER A 1 261 ? 18.009 -20.136 -0.927 1.00 79.00 261 SER A CA 1
ATOM 2085 C C . SER A 1 261 ? 18.986 -19.099 -1.490 1.00 79.00 261 SER A C 1
ATOM 2087 O O . SER A 1 261 ? 19.597 -19.350 -2.524 1.00 79.00 261 SER A O 1
ATOM 2089 N N . LEU A 1 262 ? 19.091 -17.918 -0.872 1.00 78.81 262 LEU A N 1
ATOM 2090 C CA . LEU A 1 262 ? 19.906 -16.801 -1.368 1.00 78.81 262 LEU A CA 1
ATOM 2091 C C . LEU A 1 262 ? 21.309 -16.785 -0.760 1.00 78.81 262 LEU A C 1
ATOM 2093 O O . LEU A 1 262 ? 22.268 -16.354 -1.394 1.00 78.81 262 LEU A O 1
ATOM 2097 N N . LEU A 1 263 ? 21.424 -17.262 0.475 1.00 59.66 263 LEU A N 1
ATOM 2098 C CA . LEU A 1 263 ? 22.701 -17.550 1.109 1.00 59.66 263 LEU A CA 1
ATOM 2099 C C . LEU A 1 263 ? 23.093 -18.965 0.699 1.00 59.66 263 LEU A C 1
ATOM 2101 O O . LEU A 1 263 ? 22.244 -19.849 0.716 1.00 59.66 263 LEU A O 1
ATOM 2105 N N . GLY A 1 264 ? 24.355 -19.187 0.331 1.00 54.81 264 GLY A N 1
ATOM 2106 C CA . GLY A 1 264 ? 24.896 -20.523 0.089 1.00 54.81 264 GLY A CA 1
ATOM 2107 C C . GLY A 1 264 ? 24.738 -21.412 1.324 1.00 54.81 264 GLY A C 1
ATOM 2108 O O . GLY A 1 264 ? 25.647 -21.519 2.143 1.00 54.81 264 GLY A O 1
ATOM 2109 N N . TYR A 1 265 ? 23.565 -22.024 1.463 1.00 43.53 265 TYR A N 1
ATOM 2110 C CA . TYR A 1 265 ? 23.247 -23.016 2.468 1.00 43.53 265 TYR A CA 1
ATOM 2111 C C . TYR A 1 265 ? 23.980 -24.293 2.060 1.00 43.53 265 TYR A C 1
ATOM 2113 O O . TYR A 1 265 ? 23.464 -25.097 1.285 1.00 43.53 265 TYR A O 1
ATOM 2121 N N . SER A 1 266 ? 25.224 -24.439 2.522 1.00 42.59 266 SER A N 1
ATOM 2122 C CA . SER A 1 266 ? 25.824 -25.766 2.650 1.00 42.59 266 SER A CA 1
ATOM 2123 C C . SER A 1 266 ? 25.064 -26.482 3.773 1.00 42.59 266 SER A C 1
ATOM 2125 O O . SER A 1 266 ? 25.140 -25.998 4.906 1.00 42.59 266 SER A O 1
ATOM 2127 N N . PRO A 1 267 ? 24.288 -27.540 3.462 1.00 56.31 267 PRO A N 1
ATOM 2128 C CA . PRO A 1 267 ? 23.554 -28.317 4.459 1.00 56.31 267 PRO A CA 1
ATOM 2129 C C . PRO A 1 267 ? 24.471 -28.962 5.503 1.00 56.31 267 PRO A C 1
ATOM 2131 O O . PRO A 1 267 ? 25.661 -29.205 5.191 1.00 56.31 267 PRO A O 1
#

Foldseek 3Di:
DCVLVVVDPDCPVVQVVLCVVPVPDDSVCSNVSVVVVVVVVVVVVVVVVVVVVVVVVVVVCVCVVCCVVCVVVPDDPVNLCVDPVRVVVPPPDDPVNVVVVVVVVVLVVVLVVVVVVLVVCLVPVQQVCCVVPHDQKDFLVVVLCLPPQSNVLVLQLVVLVCQLPPPPHDPVSNVSSVCSNVVSVVSNVVVSVPDDRIGGDHSVSVVVVVVVCCVNCVVVVVVVQVVCVVVVNRDDPVRVSVVVVVVSVVVVVVVVVVCCVVPPPPD

Solvent-accessible surface area (backbone atoms only — not comparable to full-atom values): 14932 Å² total; per-residue (Å²): 101,58,70,76,70,66,73,56,94,65,67,69,70,54,44,58,58,48,28,74,80,41,72,85,56,43,83,86,43,42,57,60,50,52,53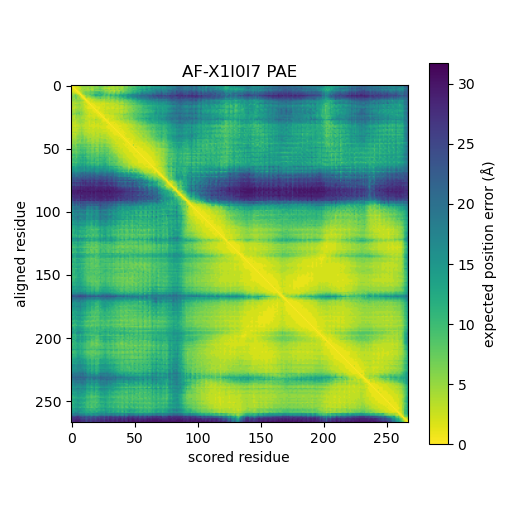,51,51,51,51,54,51,48,51,52,49,50,51,55,52,49,54,50,53,52,50,51,53,50,51,50,50,52,49,63,73,47,37,87,82,46,58,86,73,70,62,49,72,68,58,35,62,71,35,87,93,36,45,91,70,63,80,81,71,52,74,65,59,49,52,54,50,51,51,53,48,49,54,51,49,59,53,47,49,56,52,50,57,58,53,56,35,57,79,47,59,49,32,51,47,38,62,76,73,47,75,62,52,37,44,45,76,58,40,31,68,56,31,70,76,22,30,50,26,45,51,47,11,53,52,12,46,50,37,42,69,38,87,91,50,54,72,68,50,22,52,53,10,47,52,37,20,54,54,21,42,49,49,19,47,56,48,51,70,73,49,52,73,70,35,85,49,59,46,71,51,61,61,58,50,56,66,47,48,52,64,69,42,45,66,56,55,55,50,50,46,53,55,30,43,79,68,74,60,52,72,52,73,71,52,51,52,50,52,51,52,51,54,50,51,52,54,51,48,52,52,51,61,68,44,55,80,74,48,91,70,76,128

Nearest PDB structures (foldseek):
  3zx6-assembly1_A  TM=1.787E-01  e=2.284E+00  Archaeoglobus fulgidus DSM 4304
  3ja6-assembly1_I  TM=1.774E-01  e=4.121E+00  Escherichia coli
  3zx6-assembly1_B  TM=1.924E-01  e=8.279E+00  Archaeoglobus fulgidus DSM 4304

Organism: NCBI:txid412755

Sequence (267 aa):
HKFVDGELGNASEYLAIAQHQDPSVTLDSLSQFSESYVNSLSQSYHYGFGVACISLIASMLIFWGFRKYYKQADFSEKQKAASEEHKDQVIKLTPEQTKQRLIALGLIFSVAIFFWMSFHQNGLCMTFFARDYTVPSVDRPTNLLFDLFGLLPAFLSVVGLIFLFRKKSDVRTRIIGAVAFVGFAFLAYIRYQGYDDVNPFTPQKFQHFNPFFIVALTPIIVGLFHYLGRKGKEPSAPKKIGIGMIITSVGFLIMVFGSLSLLGYSP

Secondary structure (DSSP, 8-state):
-TTTTT--S--HHHHHHHHHH-TT--TTTHHHHHHHHHHHHHHHHHHHHHHHHHHHHHHHHHHHHHHHHHTTT---HHHHHHSTTTGGG-----HHHHHHHHHHHHHHHHHHHHHHHHHHHHHTHHHHHHHHHS-SEEEHHHHHHHSHHHHHHHHHHHHHHHHHH-TT--HHHHHHHHHHHHHHHHHHHHHHHTS-SEEE--GGGGGGHHHHHHHHHHHHHHHHHHHHHHTT-PPPHHHHHHHHHHHHHHHHHHHHHHHTTTS----